Protein 4QKW (pdb70)

Solvent-accessible surface area: 18362 Å² total; per-residue (Å²): 192,54,62,42,136,47,5,60,69,79,0,126,141,16,41,82,47,6,87,41,4,77,45,14,16,134,148,7,69,108,74,0,90,132,8,86,40,32,8,62,56,9,71,62,88,12,114,96,12,41,157,58,16,30,65,11,33,77,34,7,77,128,11,53,98,54,18,144,130,10,37,83,44,7,141,91,4,62,50,60,2,77,136,6,20,84,55,4,103,122,5,43,75,32,8,84,100,48,101,125,202,119,30,134,72,19,45,71,66,10,125,129,3,48,74,15,8,89,41,6,75,41,6,16,121,131,2,68,110,63,0,130,127,15,57,41,35,7,63,56,10,69,65,94,9,111,93,16,39,154,58,16,35,66,12,36,73,36,7,83,116,8,56,113,83,21,152,139,13,26,89,51,9,128,89,3,65,50,67,1,89,139,8,45,100,58,4,131,146,4,30,87,54,11,92,124,74,106,73,270,104,71,144,59,5,92,45,37,10,108,131,6,23,81,77,1,73,37,8,64,55,54,2,85,155,13,46,74,57,0,100,114,11,59,42,38,5,64,52,10,68,50,85,11,110,86,14,37,150,70,15,32,62,13,35,75,32,7,74,115,8,39,98,69,24,137,141,15,50,89,66,6,132,84,4,53,45,63,3,82,130,6,45,91,70,3,121,151,7,43,73,23,22,116,139,52,162

Foldseek 3Di:
DCDPVNVVVVVVVVVVVVVVVVVVVVVVVVVVVVVVVVVVVVVVVVVVVVVVVVVVVVVVVVVVVVVVVVVVVVVVVVVVVVVVVVVVVVVVVVCVVVVVD/DVVVVVVVVVVVVVVVVVVVVVVVVVVVVVVVVVVVVVVVVVVVVVVVVVVVVVVVVVVVVVVVVVVVVVVVVVVVVVVVVVVVVVVVVVVVVVVVVDD/DVVVVVVVVVVVVVVVVVVVVVVVVVVVVVVVVVVVVVVVVVVVVVVVVVVVVVVVVVVVVVVVVVVVVVVVVVVVVVVVVVVVVVVVVVVVVVVVD

Radius of gyration: 42.33 Å; Cα contacts (8 Å, |Δi|>4): 149; chains: 3; bounding box: 141×20×56 Å

Sequence (297 aa):
PVSALSILSLLERVSTIIDGVQASQQRMEERQQQLEGSVSAVQSSELLKLARDHGATATTVDKLLQKARRVSTHVKEVRSRVEKQNVRVKKVETTQDELLTRSALSILSLLERVSTIIDGVQASQQRMEERQQQLEGSVSSAVQSELLKLARDHGATATTVDKLLQKARRVSSTHVKEVRSRVEKQNVRVKKVETTQDELLTRSALSILSLLERVSTIIDGVQASQQRMEERQQQLEGSVSAVVQSELLKLARDHGATATTVDKLLQKARRVSTHVKEVRSRVEKQNVRVKKVETTQDELL

GO terms:
  GO:0033292 T-tubule organization (P, IGI)
  GO:0033292 T-tubule organization (P, IMP)

B-factor: mean 35.73, std 13.98, range [15.77, 92.66]

Secondary structure (DSSP, 8-state):
---HHHHHHHHHHHHHHHHHHHHHHHHHHHHHHHHHHHHHHHHHHHHHHHHHHHHHHHHHHHHHHHHHHHHHHHHHHHHHHHHHHHHHHHHHHHHHHHHH-/-HHHHHHHHHHHHHHHHHHHHHHHHHHHHHHHHHHHHHHHHHHHHHHHHHHHHHHHHHHHHHHHHHHHHHHHHHHHHHHHHHHHHHHHHHHHHHHHT--/-HHHHHHHHHHHHHHHHHHHHHHHHHHHHHHHHHHHHHHHHHHHHHHHHHHHHHHHHHHHHHHHHHHHHHHHHHHHHHHHHHHHHHHHHHHHHHHH-

Organism: Danio rerio (NCBI:txid7955)

Structure (mmCIF, N/CA/C/O backbone):
data_4QKW
#
_entry.id   4QKW
#
_cell.length_a   114.861
_cell.length_b   31.961
_cell.length_c   84.764
_cell.angle_alpha   90.00
_cell.angle_beta   94.46
_cell.angle_gamma   90.00
#
_symmetry.space_group_name_H-M   'C 1 2 1'
#
loop_
_entity.id
_entity.type
_entity.pdbx_description
1 polymer 'Muscle-related coiled-coil protein'
2 non-polymer 'CHLORIDE ION'
3 water water
#
loop_
_atom_site.group_PDB
_atom_site.id
_atom_site.type_symbol
_atom_site.label_atom_id
_atom_site.label_alt_id
_atom_site.label_comp_id
_atom_site.label_asym_id
_atom_site.label_entity_id
_atom_site.label_seq_id
_atom_site.pdbx_PDB_ins_code
_atom_site.Cartn_x
_atom_site.Cartn_y
_atom_site.Cartn_z
_atom_site.occupancy
_atom_site.B_iso_or_equiv
_atom_site.auth_seq_id
_atom_site.auth_comp_id
_atom_site.auth_asym_id
_atom_site.auth_atom_id
_atom_site.pdbx_PDB_model_num
ATOM 1 N N . PRO A 1 3 ? -43.501 4.946 87.384 1.00 59.83 18 PRO A N 1
ATOM 2 C CA . PRO A 1 3 ? -42.318 4.122 87.654 1.00 61.80 18 PRO A CA 1
ATOM 3 C C . PRO A 1 3 ? -41.045 4.847 87.236 1.00 59.52 18 PRO A C 1
ATOM 4 O O . PRO A 1 3 ? -40.109 4.950 88.031 1.00 58.18 18 PRO A O 1
ATOM 8 N N . VAL A 1 4 ? -41.019 5.335 85.998 1.00 57.66 19 VAL A N 1
ATOM 9 C CA . VAL A 1 4 ? -39.896 6.121 85.497 1.00 51.91 19 VAL A CA 1
ATOM 10 C C . VAL A 1 4 ? -40.372 7.537 85.188 1.00 39.97 19 VAL A C 1
ATOM 11 O O . VAL A 1 4 ? -40.990 7.781 84.145 1.00 49.38 19 VAL A O 1
ATOM 15 N N . SER A 1 5 ? -40.109 8.460 86.109 1.00 34.80 20 SER A N 1
ATOM 16 C CA . SER A 1 5 ? -40.523 9.848 85.937 1.00 43.57 20 SER A CA 1
ATOM 17 C C . SER A 1 5 ? -39.585 10.611 85.005 1.00 44.24 20 SER A C 1
ATOM 18 O O . SER A 1 5 ? -38.422 10.232 84.822 1.00 37.72 20 SER A O 1
ATOM 21 N N . ALA A 1 6 ? -40.103 11.682 84.412 1.00 37.73 21 ALA A N 1
ATOM 22 C CA . ALA A 1 6 ? -39.287 12.569 83.595 1.00 37.34 21 ALA A CA 1
ATOM 23 C C . ALA A 1 6 ? -38.120 13.087 84.429 1.00 33.03 21 ALA A C 1
ATOM 24 O O . ALA A 1 6 ? -36.991 13.246 83.938 1.00 28.84 21 ALA A O 1
ATOM 26 N N . LEU A 1 7 ? -38.401 13.345 85.702 1.00 31.54 22 LEU A N 1
ATOM 27 C CA . LEU A 1 7 ? -37.404 13.852 86.632 1.00 35.69 22 LEU A CA 1
ATOM 28 C C . LEU A 1 7 ? -36.287 12.835 86.897 1.00 37.18 22 LEU A C 1
ATOM 29 O O . LEU A 1 7 ? -35.109 13.198 86.958 1.00 37.88 22 LEU A O 1
ATOM 34 N N . SER A 1 8 ? -36.643 11.560 87.036 1.00 36.83 23 SER A N 1
ATOM 35 C CA . SER A 1 8 ? -35.617 10.527 87.201 1.00 34.18 23 SER A CA 1
ATOM 36 C C . SER A 1 8 ? -34.738 10.433 85.951 1.00 33.35 23 SER A C 1
ATOM 37 O O . SER A 1 8 ? -33.522 10.285 86.056 1.00 37.32 23 SER A O 1
ATOM 40 N N . ILE A 1 9 ? -35.355 10.527 84.774 1.00 29.50 24 ILE A N 1
ATOM 41 C CA . ILE A 1 9 ? -34.596 10.556 83.518 1.00 29.85 24 ILE A CA 1
ATOM 42 C C . ILE A 1 9 ? -33.655 11.766 83.459 1.00 25.89 24 ILE A C 1
ATOM 43 O O . ILE A 1 9 ? -32.495 11.644 83.059 1.00 24.08 24 ILE A O 1
ATOM 48 N N . LEU A 1 10 ? -34.171 12.933 83.837 1.00 28.91 25 LEU A N 1
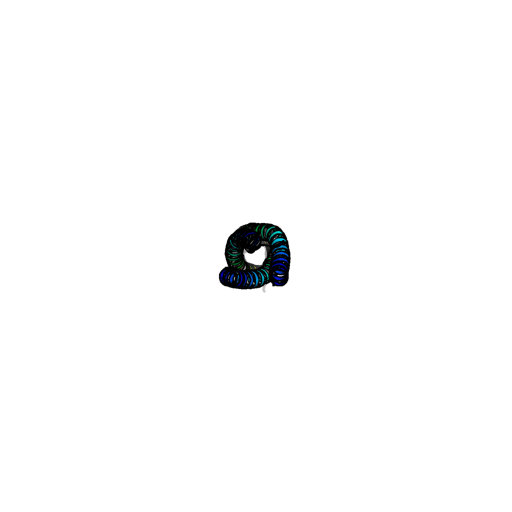ATOM 49 C CA . LEU A 1 10 ? -33.387 14.164 83.914 1.00 35.74 25 LEU A CA 1
ATOM 50 C C . LEU A 1 10 ? -32.157 13.963 84.805 1.00 29.56 25 LEU A C 1
ATOM 51 O O . LEU A 1 10 ? -31.052 14.420 84.494 1.00 31.99 25 LEU A O 1
ATOM 56 N N . SER A 1 11 ? -32.366 13.270 85.919 1.00 28.42 26 SER A N 1
ATOM 57 C CA . SER A 1 11 ? -31.304 12.981 86.871 1.00 33.42 26 SER A CA 1
ATO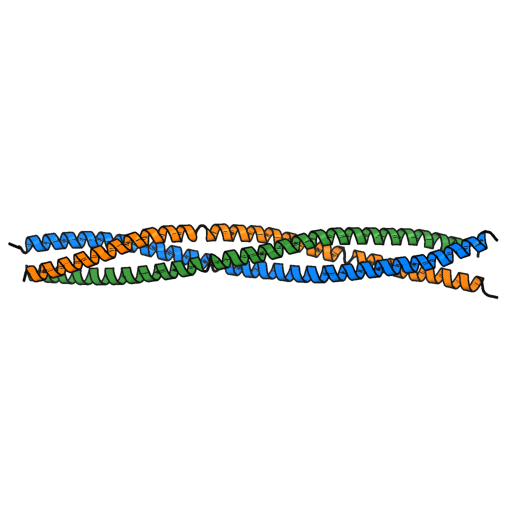M 58 C C . SER A 1 11 ? -30.200 12.133 86.239 1.00 31.15 26 SER A C 1
ATOM 59 O O . SER A 1 11 ? -29.011 12.368 86.462 1.00 32.61 26 SER A O 1
ATOM 62 N N . LEU A 1 12 ? -30.611 11.144 85.453 1.00 30.00 27 LEU A N 1
ATOM 63 C CA . LEU A 1 12 ? -29.676 10.283 84.748 1.00 29.35 27 LEU A CA 1
ATOM 64 C C . LEU A 1 12 ? -28.901 11.079 83.711 1.00 27.12 27 LEU A C 1
ATOM 65 O O . LEU A 1 12 ? -27.711 10.853 83.511 1.00 26.23 27 LEU A O 1
ATOM 70 N N . LEU A 1 13 ? -29.592 11.992 83.039 1.00 26.10 28 LEU A N 1
ATOM 71 C CA . LEU A 1 13 ? -28.976 12.812 81.996 1.00 26.34 28 LEU A CA 1
ATOM 72 C C . LEU A 1 13 ? -27.903 13.721 82.577 1.00 33.56 28 LEU A C 1
ATOM 73 O O . LEU A 1 13 ? -26.819 13.864 82.001 1.00 33.98 28 LEU A O 1
ATOM 78 N N . GLU A 1 14 ? -28.201 14.335 83.718 1.00 31.47 29 GLU A N 1
ATOM 79 C CA . GLU A 1 14 ? -27.246 15.242 84.346 1.00 36.78 29 GLU A CA 1
ATOM 80 C C . GLU A 1 14 ? -26.048 14.427 84.825 1.00 36.08 29 GLU A C 1
ATOM 81 O O . GLU A 1 14 ? -24.901 14.886 84.793 1.00 35.52 29 GLU A O 1
ATOM 87 N N . ARG A 1 15 ? -26.333 13.202 85.253 1.00 36.55 30 ARG A N 1
ATOM 88 C CA . ARG A 1 15 ? -25.303 12.264 85.683 1.00 30.25 30 ARG A CA 1
ATOM 89 C C . ARG A 1 15 ? -24.387 11.868 84.514 1.00 32.30 30 ARG A C 1
ATOM 90 O O . ARG A 1 15 ? -23.157 11.901 84.633 1.00 31.70 30 ARG A O 1
ATOM 98 N N . VAL A 1 16 ? -24.991 11.511 83.382 1.00 31.12 31 VAL A N 1
ATOM 99 C CA . VAL A 1 16 ? -24.239 11.188 82.168 1.00 29.30 31 VAL A CA 1
ATOM 100 C C . VAL A 1 16 ? -23.466 12.400 81.636 1.00 34.88 31 VAL A C 1
ATOM 101 O O . VAL A 1 16 ? -22.299 12.286 81.241 1.00 30.52 31 VAL A O 1
ATOM 105 N N . SER A 1 17 ? -24.107 13.565 81.640 1.00 28.33 32 SER A N 1
ATOM 106 C CA . SER A 1 17 ? -23.434 14.783 81.195 1.00 35.12 32 SER A CA 1
ATOM 107 C C . SER A 1 17 ? -22.180 15.082 82.021 1.00 33.96 32 SER A C 1
ATOM 108 O O . SER A 1 17 ? -21.153 15.502 81.480 1.00 34.86 32 SER A O 1
ATOM 111 N N . THR A 1 18 ? -22.259 14.856 83.331 1.00 33.81 33 THR A N 1
ATOM 112 C CA . THR A 1 18 ? -21.123 15.117 84.219 1.00 33.85 33 THR A CA 1
ATOM 113 C C . THR A 1 18 ? -19.935 14.189 83.908 1.00 30.65 33 THR A C 1
ATOM 114 O O . THR A 1 18 ? -18.779 14.617 83.921 1.00 31.61 33 THR A O 1
ATOM 118 N N . ILE A 1 19 ? -20.227 12.928 83.610 1.00 26.43 34 ILE A N 1
ATOM 119 C CA . ILE A 1 19 ? -19.198 11.956 83.250 1.00 24.31 34 ILE A CA 1
ATOM 120 C C . ILE A 1 19 ? -18.538 12.335 81.922 1.00 24.24 34 ILE A C 1
ATOM 121 O O . ILE A 1 19 ? -17.316 12.276 81.784 1.00 26.92 34 ILE A O 1
ATOM 126 N N . ILE A 1 20 ? -19.351 12.737 80.951 1.00 30.58 35 ILE A N 1
ATOM 127 C CA . ILE A 1 20 ? -18.844 13.120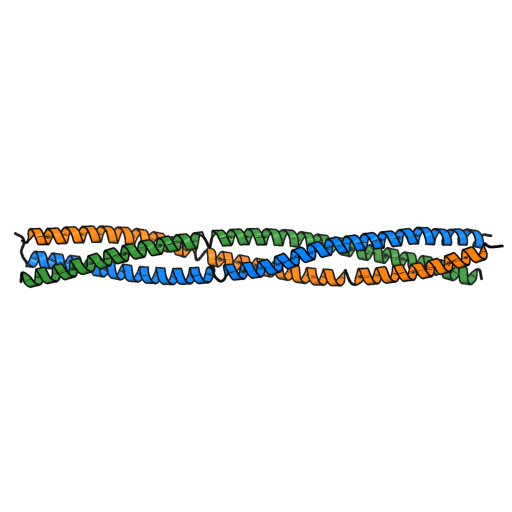 79.636 1.00 24.77 35 ILE A CA 1
ATOM 128 C C . ILE A 1 20 ? -17.950 14.356 79.747 1.00 28.10 35 ILE A C 1
ATOM 129 O O . ILE A 1 20 ? -16.924 14.450 79.058 1.00 29.17 35 ILE A O 1
ATOM 134 N N . ASP A 1 21 ? -18.306 15.288 80.632 1.00 26.98 36 ASP A N 1
ATOM 135 C CA . ASP A 1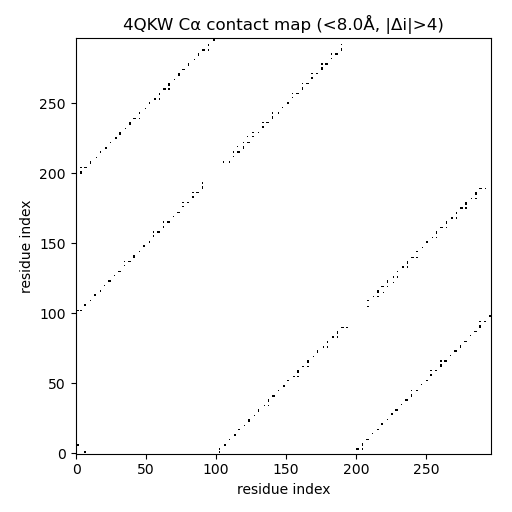 21 ? -17.453 16.461 80.861 1.00 37.52 36 ASP A CA 1
ATOM 136 C C . ASP A 1 21 ? -16.055 16.023 81.282 1.00 30.67 36 ASP A C 1
ATOM 137 O O . ASP A 1 21 ? -15.050 16.575 80.812 1.00 34.75 36 ASP A O 1
ATOM 142 N N . GLY A 1 22 ? -15.996 15.031 82.169 1.00 30.33 37 GLY A N 1
ATOM 143 C CA . GLY A 1 22 ? -14.728 14.506 82.651 1.00 29.98 37 GLY A CA 1
ATOM 144 C C . GLY A 1 22 ? -13.948 13.766 81.584 1.00 28.68 37 GLY A C 1
ATOM 145 O O . GLY A 1 22 ? -12.729 13.921 81.469 1.00 29.47 37 GLY A O 1
ATOM 146 N N . VAL A 1 23 ? -14.652 12.958 80.800 1.00 27.95 38 VAL A N 1
ATOM 147 C CA . VAL A 1 23 ? -14.049 12.277 79.665 1.00 24.84 38 VAL A CA 1
ATOM 148 C C . VAL A 1 23 ? -13.476 13.293 78.681 1.00 27.36 38 VAL A C 1
ATOM 149 O O . VAL A 1 23 ? -12.349 13.131 78.194 1.00 24.94 38 VAL A O 1
ATOM 153 N N . GLN A 1 24 ? -14.235 14.354 78.403 1.00 24.70 39 GLN A N 1
ATOM 154 C CA . GLN A 1 24 ? -13.782 15.358 77.438 1.00 28.29 39 GLN A CA 1
ATOM 155 C C . GLN A 1 24 ? -12.532 16.100 77.912 1.00 26.86 39 GLN A C 1
ATOM 156 O O . GLN A 1 24 ? -11.638 16.381 77.121 1.00 31.12 39 GLN A O 1
ATOM 162 N N . ALA A 1 25 ? -12.469 16.408 79.202 1.00 27.00 40 ALA A N 1
ATOM 163 C CA . ALA A 1 25 ? -11.312 17.093 79.773 1.00 31.46 40 ALA A CA 1
ATOM 164 C C . ALA A 1 25 ? -10.095 16.186 79.689 1.00 32.96 40 ALA A C 1
ATOM 165 O O . ALA A 1 25 ? -8.974 16.637 79.416 1.00 33.67 40 ALA A O 1
ATOM 167 N N . SER A 1 26 ? -10.309 14.897 79.926 1.00 28.43 41 SER A N 1
ATOM 168 C CA . SER A 1 26 ? -9.220 13.930 79.824 1.00 28.89 41 SER A CA 1
ATOM 169 C C . SER A 1 26 ? -8.713 13.796 78.391 1.00 32.13 41 SER A C 1
ATOM 170 O O . SER A 1 26 ? -7.504 13.647 78.158 1.00 29.69 41 SER A O 1
ATOM 173 N N . GLN A 1 27 ? -9.633 13.837 77.429 1.00 27.59 42 GLN A N 1
ATOM 174 C CA . GLN A 1 27 ? -9.242 13.797 76.021 1.00 28.55 42 GLN A CA 1
ATOM 175 C C . GLN A 1 27 ? -8.427 15.033 75.646 1.00 34.34 42 GLN A C 1
ATOM 176 O O . GLN A 1 27 ? -7.466 14.940 74.882 1.00 31.65 42 GLN A O 1
ATOM 182 N N . GLN A 1 28 ? -8.814 16.187 76.184 1.00 29.96 43 GLN A N 1
ATOM 183 C CA . GLN A 1 28 ? -8.082 17.422 75.937 1.00 34.50 43 GLN A CA 1
ATOM 184 C C . GLN A 1 28 ? -6.652 17.317 76.459 1.00 33.80 43 GLN A C 1
ATOM 185 O O . GLN A 1 28 ? -5.702 17.707 75.771 1.00 32.60 43 GLN A O 1
ATOM 191 N N . ARG A 1 29 ? -6.495 16.787 77.672 1.00 33.77 44 ARG A N 1
ATOM 192 C CA . ARG A 1 29 ? -5.148 16.596 78.230 1.00 33.36 44 ARG A CA 1
ATOM 193 C C . ARG A 1 29 ? -4.294 15.668 77.365 1.00 27.02 44 ARG A C 1
ATOM 194 O O . ARG A 1 29 ? -3.104 15.929 77.144 1.00 28.77 44 ARG A O 1
ATOM 202 N N . MET A 1 30 ? -4.901 14.595 76.862 1.00 27.85 45 MET A N 1
ATOM 203 C CA . MET A 1 30 ? -4.181 13.598 76.066 1.00 28.77 45 MET A CA 1
ATOM 204 C C . MET A 1 30 ? -3.837 14.133 74.668 1.00 29.92 45 MET A C 1
ATOM 205 O O . MET A 1 30 ? -2.739 13.895 74.156 1.00 28.91 45 MET A O 1
ATOM 210 N N . GLU A 1 31 ? -4.767 14.870 74.060 1.00 30.97 46 GLU A N 1
ATOM 211 C CA . GLU A 1 31 ? -4.503 15.528 72.775 1.00 30.43 46 GLU A CA 1
ATOM 212 C C . GLU A 1 31 ? -3.295 16.464 72.866 1.00 33.55 46 GLU A C 1
ATOM 213 O O . GLU A 1 31 ? -2.454 16.505 71.963 1.00 34.63 46 GLU A O 1
ATOM 219 N N . GLU A 1 32 ? -3.204 17.211 73.963 1.00 29.91 47 GLU A N 1
ATOM 220 C CA . GLU A 1 32 ? -2.062 18.101 74.177 1.00 34.45 47 GLU A CA 1
ATOM 221 C C . GLU A 1 32 ? -0.756 17.319 74.323 1.00 28.83 47 GLU A C 1
ATOM 222 O O . GLU A 1 32 ? 0.303 17.723 73.801 1.00 31.08 47 GLU A O 1
ATOM 228 N N . ARG A 1 33 ? -0.818 16.186 75.013 1.00 26.01 48 ARG A N 1
ATOM 229 C CA . ARG A 1 33 ? 0.380 15.358 75.158 1.00 28.63 48 ARG A CA 1
ATOM 230 C C . ARG A 1 33 ? 0.795 14.738 73.838 1.00 29.49 48 ARG A C 1
ATOM 231 O O . ARG A 1 33 ? 1.981 14.630 73.559 1.00 28.91 48 ARG A O 1
ATOM 239 N N . GLN A 1 34 ? -0.176 14.320 73.032 1.00 27.12 49 GLN A N 1
ATOM 240 C CA . GLN A 1 34 ? 0.133 13.757 71.719 1.00 28.60 49 GLN A CA 1
ATOM 241 C C . GLN A 1 34 ? 0.771 14.792 70.803 1.00 31.21 49 GLN A C 1
ATOM 242 O O . GLN A 1 34 ? 1.718 14.480 70.076 1.00 26.62 49 GLN A O 1
ATOM 248 N N . GLN A 1 35 ? 0.266 16.020 70.843 1.00 27.27 50 GLN A N 1
ATOM 249 C CA . GLN A 1 35 ? 0.836 17.098 70.036 1.00 32.04 50 GLN A CA 1
ATOM 250 C C . GLN A 1 35 ? 2.279 17.373 70.424 1.00 32.22 50 GLN A C 1
ATOM 251 O O . GLN A 1 35 ? 3.133 17.580 69.564 1.00 34.15 50 GLN A O 1
ATOM 257 N N . GLN A 1 36 ? 2.545 17.403 71.725 1.00 30.03 51 GLN A N 1
ATOM 258 C CA . GLN A 1 36 ? 3.886 17.734 72.200 1.00 32.83 51 GLN A CA 1
ATOM 259 C C . GLN A 1 36 ? 4.838 16.607 71.848 1.00 30.71 51 GLN A C 1
ATOM 260 O O . GLN A 1 36 ? 6.001 16.840 71.463 1.00 26.68 51 GLN A O 1
ATOM 266 N N . LEU A 1 37 ? 4.341 15.379 71.961 1.00 26.46 52 LEU A N 1
ATOM 267 C CA . LEU A 1 37 ? 5.158 14.215 71.649 1.00 27.52 52 LEU A CA 1
ATOM 268 C C . LEU A 1 37 ? 5.480 14.176 70.155 1.00 28.79 52 LEU A C 1
ATOM 269 O O . LEU A 1 37 ? 6.603 13.853 69.772 1.00 25.46 52 LEU A O 1
ATOM 274 N N . GLU A 1 38 ? 4.506 14.518 69.314 1.00 26.93 53 GLU A N 1
ATOM 275 C CA . GLU A 1 38 ? 4.749 14.550 67.870 1.00 26.45 53 GLU A CA 1
ATOM 276 C C . GLU A 1 38 ? 5.857 15.555 67.554 1.00 29.03 53 GLU A C 1
ATOM 277 O O . GLU A 1 38 ? 6.769 15.271 66.769 1.00 31.54 53 GLU A O 1
ATOM 283 N N . GLY A 1 39 ? 5.779 16.721 68.191 1.00 27.13 54 GLY A N 1
ATOM 284 C CA . GLY A 1 39 ? 6.791 17.750 68.032 1.00 27.89 54 GLY A CA 1
ATOM 285 C C . GLY A 1 39 ? 8.165 17.283 68.475 1.00 26.92 54 GLY A C 1
ATOM 286 O O . GLY A 1 39 ? 9.173 17.627 67.854 1.00 27.19 54 GLY A O 1
ATOM 287 N N . SER A 1 40 ? 8.225 16.506 69.552 1.00 24.57 55 SER A N 1
ATOM 288 C CA . SER A 1 40 ? 9.519 16.025 70.039 1.00 23.24 55 SER A CA 1
ATOM 289 C C . SER A 1 40 ? 10.103 15.008 69.073 1.00 23.48 55 SER A C 1
ATOM 290 O O . SER A 1 40 ? 11.316 15.004 68.813 1.00 23.92 55 SER A O 1
ATOM 293 N N . VAL A 1 41 ? 9.236 14.145 68.548 1.00 25.89 56 VAL A N 1
ATOM 294 C CA . VAL A 1 41 ? 9.662 13.114 67.610 1.00 24.86 56 VAL A CA 1
ATOM 295 C C . VAL A 1 41 ? 10.181 13.740 66.321 1.00 23.48 56 VAL A C 1
ATOM 296 O O . VAL A 1 41 ? 11.249 13.347 65.818 1.00 26.68 56 VAL A O 1
ATOM 300 N N . SER A 1 42 ? 9.447 14.729 65.817 1.00 26.17 57 SER A N 1
ATOM 301 C CA . SER A 1 42 ? 9.846 15.465 64.621 1.00 24.49 57 SER A CA 1
ATOM 302 C C . SER A 1 42 ? 11.245 16.064 64.797 1.00 28.73 57 SER A C 1
ATOM 303 O O . SER A 1 42 ? 12.072 16.005 63.895 1.00 28.73 57 SER A O 1
ATOM 306 N N . ALA A 1 43 ? 11.511 16.629 65.971 1.00 23.16 58 ALA A N 1
ATOM 307 C CA . ALA A 1 43 ? 12.807 17.253 66.240 1.00 23.08 58 ALA A CA 1
ATOM 308 C C . ALA A 1 43 ? 13.909 16.211 66.332 1.00 23.96 58 ALA A C 1
ATOM 309 O O . ALA A 1 43 ? 15.040 16.427 65.843 1.00 23.94 58 ALA A O 1
ATOM 311 N N . VAL A 1 44 ? 13.612 15.086 66.977 1.00 21.88 59 VAL A N 1
ATOM 312 C CA . VAL A 1 44 ? 14.615 14.026 67.077 1.00 20.65 59 VAL A CA 1
ATOM 313 C C . VAL A 1 44 ? 14.953 13.466 65.697 1.00 22.82 59 VAL A C 1
ATOM 314 O O . VAL A 1 44 ? 16.125 13.198 65.390 1.00 20.94 59 VAL A O 1
ATOM 318 N N . GLN A 1 45 ? 13.934 13.303 64.860 1.00 21.31 60 GLN A N 1
ATOM 319 C CA . GLN A 1 45 ? 14.136 12.848 63.484 1.00 22.95 60 GLN A CA 1
ATOM 320 C C . GLN A 1 45 ? 15.093 13.778 62.762 1.00 27.78 60 GLN A C 1
ATOM 321 O O . GLN A 1 45 ? 16.056 13.333 62.128 1.00 25.78 60 GLN A O 1
ATOM 327 N N . SER A 1 46 ? 14.840 15.077 62.894 1.00 23.56 61 SER A N 1
ATOM 328 C CA A SER A 1 46 ? 15.664 16.085 62.238 0.62 25.50 61 SER A CA 1
ATOM 329 C CA B SER A 1 46 ? 15.658 16.096 62.254 0.38 24.87 61 SER A CA 1
ATOM 330 C C . SER A 1 46 ? 17.114 16.016 62.714 1.00 19.95 61 SER A C 1
ATOM 331 O O . SER A 1 46 ? 18.042 16.120 61.908 1.00 22.58 61 SER A O 1
ATOM 336 N N . GLU A 1 47 ? 17.310 15.838 64.019 1.00 19.71 62 GLU A N 1
ATOM 337 C CA . GLU A 1 47 ? 18.661 15.850 64.585 1.00 19.46 62 GLU A CA 1
ATOM 338 C C . GLU A 1 47 ? 19.386 14.569 64.259 1.00 18.10 62 GLU A C 1
ATOM 339 O O . GLU A 1 47 ? 20.615 14.559 64.083 1.00 18.62 62 GLU A O 1
ATOM 345 N N . LEU A 1 48 ? 18.633 13.480 64.162 1.00 17.97 63 LEU A N 1
ATOM 346 C CA . LEU A 1 48 ? 19.215 12.187 63.804 1.00 19.57 63 LEU A CA 1
ATOM 347 C C . LEU A 1 48 ? 19.731 12.240 62.371 1.00 20.56 63 LEU A C 1
ATOM 348 O O . LEU A 1 48 ? 20.855 11.785 62.090 1.00 21.43 63 LEU A O 1
ATOM 353 N N . LEU A 1 49 ? 18.926 12.800 61.469 1.00 23.53 64 LEU A N 1
ATOM 354 C CA . LEU A 1 49 ? 19.359 12.974 60.081 1.00 28.11 64 LEU A CA 1
ATOM 355 C C . LEU A 1 49 ? 20.599 13.864 60.004 1.00 25.91 64 LEU A C 1
ATOM 356 O O . LEU A 1 49 ? 21.526 13.586 59.231 1.00 24.95 64 LEU A O 1
ATOM 361 N N . LYS A 1 50 ? 20.631 14.928 60.808 1.00 17.98 65 LYS A N 1
ATOM 362 C CA . LYS A 1 50 ? 21.790 15.829 60.805 1.00 19.37 65 LYS A CA 1
ATOM 363 C C . LYS A 1 50 ? 23.061 15.111 61.275 1.00 20.63 65 LYS A C 1
ATOM 364 O O . LYS A 1 50 ? 24.146 15.230 60.662 1.00 21.89 65 LYS A O 1
ATOM 370 N N . LEU A 1 51 ? 22.947 14.357 62.361 1.00 16.32 66 LEU A N 1
ATOM 371 C CA . LEU A 1 51 ? 24.115 13.611 62.852 1.00 16.16 66 LEU A CA 1
ATOM 372 C C . LEU A 1 51 ? 24.557 12.557 61.835 1.00 22.82 66 LEU A C 1
ATOM 373 O O . LEU A 1 51 ? 25.755 12.279 61.684 1.00 21.30 66 LEU A O 1
ATOM 378 N N . ALA A 1 52 ? 23.599 11.972 61.125 1.00 19.96 67 ALA A N 1
ATOM 379 C CA . ALA A 1 52 ? 23.930 10.999 60.083 1.00 23.42 67 ALA A CA 1
ATOM 380 C C . ALA A 1 52 ? 24.737 11.662 58.963 1.00 29.19 67 ALA A C 1
ATOM 381 O O . ALA A 1 52 ? 25.699 11.074 58.446 1.00 26.22 67 ALA A O 1
ATOM 383 N N . ARG A 1 53 ? 24.350 12.882 58.590 1.00 20.21 68 ARG A N 1
ATOM 384 C CA . ARG A 1 53 ? 25.094 13.639 57.576 1.00 21.32 68 ARG A CA 1
ATOM 385 C C . ARG A 1 53 ? 26.491 13.993 58.075 1.00 20.26 68 ARG A C 1
ATOM 386 O O . ARG A 1 53 ? 27.488 13.852 57.330 1.00 24.37 68 ARG A O 1
ATOM 394 N N . ASP A 1 54 ? 26.583 14.459 59.321 1.00 25.84 69 ASP A N 1
ATOM 395 C CA . ASP A 1 54 ? 27.885 14.820 59.893 1.00 25.48 69 ASP A CA 1
ATOM 396 C C . ASP A 1 54 ? 28.801 13.602 59.981 1.00 28.38 69 ASP A C 1
ATOM 397 O O . ASP A 1 54 ? 29.986 13.654 59.602 1.00 25.74 69 ASP A O 1
ATOM 402 N N . HIS A 1 55 ? 28.269 12.495 60.485 1.00 22.02 70 HIS A N 1
ATOM 403 C CA . HIS A 1 55 ? 29.067 11.277 60.531 1.00 24.10 70 HIS A CA 1
ATOM 404 C C . HIS A 1 55 ? 29.472 10.789 59.131 1.00 24.32 70 HIS A C 1
ATOM 405 O O . HIS A 1 55 ? 30.579 10.253 58.944 1.00 28.33 70 HIS A O 1
ATOM 412 N N . GLY A 1 56 ? 28.587 10.966 58.152 1.00 25.81 71 GLY A N 1
ATOM 413 C CA . GLY A 1 56 ? 28.896 10.665 56.766 1.00 33.41 71 GLY A CA 1
ATOM 414 C C . GLY A 1 56 ? 30.139 11.396 56.278 1.00 34.93 71 GLY A C 1
ATOM 415 O O . GLY A 1 56 ? 31.002 10.812 55.617 1.00 32.92 71 GLY A O 1
ATOM 416 N N . ALA A 1 57 ? 30.245 12.678 56.618 1.00 30.62 72 ALA A N 1
ATOM 417 C CA . ALA A 1 57 ? 31.412 13.468 56.217 1.00 28.72 72 ALA A CA 1
ATOM 418 C C . ALA A 1 57 ? 32.694 12.948 56.864 1.00 29.68 72 ALA A C 1
ATOM 419 O O . ALA A 1 57 ? 33.735 12.849 56.207 1.00 29.72 72 ALA A O 1
ATOM 421 N N . THR A 1 58 ? 32.623 12.644 58.156 1.00 27.33 73 THR A N 1
ATOM 422 C CA . THR A 1 58 ? 33.758 12.076 58.875 1.00 22.58 73 THR A CA 1
ATOM 423 C C . THR A 1 58 ? 34.201 10.747 58.272 1.00 28.76 73 THR A C 1
ATOM 424 O O . THR A 1 58 ? 35.404 10.520 58.030 1.00 26.03 73 THR A O 1
ATOM 428 N N . ALA A 1 59 ? 33.234 9.865 58.031 1.00 31.11 74 ALA A N 1
ATOM 429 C CA . ALA A 1 59 ? 33.527 8.546 57.471 1.00 35.46 74 ALA A CA 1
ATOM 430 C C . ALA A 1 59 ? 34.183 8.667 56.099 1.00 39.93 74 ALA A C 1
ATOM 431 O O . ALA A 1 59 ? 35.071 7.883 55.749 1.00 33.54 74 ALA A O 1
ATOM 433 N N . THR A 1 60 ? 33.743 9.650 55.319 1.00 29.91 75 THR A N 1
ATOM 434 C CA . THR A 1 60 ? 34.306 9.876 53.992 1.00 38.75 75 THR A CA 1
ATOM 435 C C . THR A 1 60 ? 35.774 10.324 54.093 1.00 36.08 75 THR A C 1
ATOM 436 O O . THR A 1 60 ? 36.631 9.893 53.312 1.00 39.90 75 THR A O 1
ATOM 440 N N . THR A 1 61 ? 36.065 11.172 55.077 1.00 30.89 76 THR A N 1
ATOM 441 C CA . THR A 1 61 ? 37.444 11.601 55.331 1.00 29.40 76 THR A CA 1
ATOM 442 C C . THR A 1 61 ? 38.310 10.433 55.799 1.00 33.51 76 THR A C 1
ATOM 443 O O . THR A 1 61 ? 39.479 10.300 55.406 1.00 33.46 76 THR A O 1
ATOM 447 N N . VAL A 1 62 ? 37.739 9.591 56.653 1.00 25.24 77 VAL A N 1
ATOM 448 C CA . VAL A 1 62 ? 38.446 8.424 57.164 1.00 27.02 77 VAL A CA 1
ATOM 449 C C . VAL A 1 62 ? 38.861 7.473 56.040 1.00 36.63 77 VAL A C 1
ATOM 450 O O . VAL A 1 62 ? 40.004 6.983 56.009 1.00 31.57 77 VAL A O 1
ATOM 454 N N . ASP A 1 63 ? 37.953 7.226 55.101 1.00 35.11 78 ASP A N 1
ATOM 455 C CA . ASP A 1 63 ? 38.320 6.406 53.946 1.00 44.67 78 ASP A CA 1
ATOM 456 C C . ASP A 1 63 ? 39.472 7.029 53.150 1.00 45.09 78 ASP A C 1
ATOM 457 O O . ASP A 1 63 ? 40.371 6.314 52.704 1.00 41.51 78 ASP A O 1
ATOM 462 N N . LYS A 1 64 ? 39.461 8.352 52.980 1.00 36.72 79 LYS A N 1
ATOM 463 C CA . LYS A 1 64 ? 40.594 9.027 52.326 1.00 39.02 79 LYS A CA 1
ATOM 464 C C . LYS A 1 64 ? 41.879 8.820 53.109 1.00 36.89 79 LYS A C 1
ATOM 465 O O . LYS A 1 64 ? 42.946 8.578 52.531 1.00 35.75 79 LYS A O 1
ATOM 471 N N . LEU A 1 65 ? 41.784 8.948 54.429 1.00 31.20 80 LEU A N 1
ATOM 472 C CA . LEU A 1 65 ? 42.942 8.752 55.291 1.00 34.17 80 LEU A CA 1
ATOM 473 C C . LEU A 1 65 ? 43.480 7.330 55.164 1.00 34.92 80 LEU A C 1
ATOM 474 O O . LEU A 1 65 ? 44.688 7.108 55.266 1.00 30.62 80 LEU A O 1
ATOM 479 N N . LEU A 1 66 ? 42.587 6.372 54.923 1.00 32.31 81 LEU A N 1
ATOM 480 C CA . LEU A 1 66 ? 43.000 4.987 54.708 1.00 36.26 81 LEU A CA 1
ATOM 481 C C . LEU A 1 66 ? 43.819 4.880 53.430 1.00 38.62 81 LEU A C 1
ATOM 482 O O . LEU A 1 66 ? 44.921 4.322 53.436 1.00 46.63 81 LEU A O 1
ATOM 487 N N . GLN A 1 67 ? 43.277 5.426 52.341 1.00 39.77 82 GLN A N 1
ATOM 488 C CA . GLN A 1 67 ? 43.967 5.447 51.051 1.00 38.56 82 GLN A CA 1
ATOM 489 C C . GLN A 1 67 ? 45.336 6.093 51.198 1.00 41.97 82 GLN A C 1
ATOM 490 O O . GLN A 1 67 ? 46.343 5.564 50.723 1.00 42.41 82 GLN A O 1
ATOM 496 N N . LYS A 1 68 ? 45.350 7.251 51.850 1.00 36.93 83 LYS A N 1
ATOM 497 C CA . LYS A 1 68 ? 46.571 8.022 52.069 1.00 41.19 83 LYS A CA 1
ATOM 498 C C . LYS A 1 68 ? 47.623 7.233 52.850 1.00 40.29 83 LYS A C 1
ATOM 499 O O . LYS A 1 68 ? 48.817 7.255 52.514 1.00 38.26 83 LYS A O 1
ATOM 505 N N . ALA A 1 69 ? 47.182 6.532 53.892 1.00 30.49 84 ALA A N 1
ATOM 506 C CA . ALA A 1 69 ? 48.096 5.748 54.721 1.00 36.00 84 ALA A CA 1
ATOM 507 C C . ALA A 1 69 ? 48.752 4.625 53.920 1.00 35.84 84 ALA A C 1
ATOM 508 O O . ALA A 1 69 ? 49.953 4.379 54.055 1.00 35.61 84 ALA A O 1
ATOM 510 N N . ARG A 1 70 ? 47.962 3.936 53.099 1.00 35.10 85 ARG A N 1
ATOM 511 C CA . ARG A 1 70 ? 48.493 2.885 52.232 1.00 42.16 85 ARG A CA 1
ATOM 512 C C . ARG A 1 70 ? 49.544 3.443 51.278 1.00 45.09 85 ARG A C 1
ATOM 513 O O . ARG A 1 70 ? 50.581 2.818 51.020 1.00 41.66 85 ARG A O 1
ATOM 521 N N . ARG A 1 71 ? 49.264 4.633 50.760 1.00 40.65 86 ARG A N 1
ATOM 522 C CA . ARG A 1 71 ? 50.107 5.268 49.755 1.00 42.32 86 ARG A CA 1
ATOM 523 C C . ARG A 1 71 ? 51.435 5.735 50.350 1.00 46.89 86 ARG A C 1
ATOM 524 O O . ARG A 1 71 ? 52.503 5.523 49.759 1.00 44.80 86 ARG A O 1
ATOM 532 N N . VAL A 1 72 ? 51.365 6.362 51.522 1.00 36.50 87 VAL A N 1
ATOM 533 C CA . VAL A 1 72 ? 52.568 6.798 52.229 1.00 38.37 87 VAL A CA 1
ATOM 534 C C . VAL A 1 72 ? 53.462 5.612 52.609 1.00 39.54 87 VAL A C 1
ATOM 535 O O . VAL A 1 72 ? 54.688 5.675 52.451 1.00 39.93 87 VAL A O 1
ATOM 539 N N . SER A 1 73 ? 52.854 4.532 53.096 1.00 35.64 88 SER A N 1
ATOM 540 C CA . SER A 1 73 ? 53.597 3.305 53.394 1.00 34.62 88 SER A CA 1
ATOM 541 C C . SER A 1 73 ? 54.393 2.845 52.178 1.00 39.02 88 SER A C 1
ATOM 542 O O . SER A 1 73 ? 55.579 2.496 52.285 1.00 39.01 88 SER A O 1
ATOM 545 N N . THR A 1 74 ? 53.738 2.857 51.019 1.00 35.99 89 THR A N 1
ATOM 546 C CA . THR A 1 74 ? 54.369 2.461 49.760 1.00 40.94 89 THR A CA 1
ATOM 547 C C . THR A 1 74 ? 55.549 3.369 49.408 1.00 40.64 89 THR A C 1
ATOM 548 O O . THR A 1 74 ? 56.586 2.904 48.915 1.00 40.15 89 THR A O 1
ATOM 552 N N . HIS A 1 75 ? 55.392 4.663 49.674 1.00 38.00 90 HIS A N 1
ATOM 553 C CA . HIS A 1 75 ? 56.465 5.629 49.450 1.00 34.02 90 HIS A CA 1
ATOM 554 C C . HIS A 1 75 ? 57.629 5.408 50.405 1.00 34.60 90 HIS A C 1
ATOM 555 O O . HIS A 1 75 ? 58.784 5.477 49.993 1.00 35.00 90 HIS A O 1
ATOM 562 N N . VAL A 1 76 ? 57.334 5.166 51.683 1.00 31.83 91 VAL A N 1
ATOM 563 C CA . VAL A 1 76 ? 58.398 4.919 52.654 1.00 36.06 91 VAL A CA 1
ATOM 564 C C . VAL A 1 76 ? 59.198 3.668 52.286 1.00 32.72 91 VAL A C 1
ATOM 565 O O . VAL A 1 76 ? 60.438 3.664 52.370 1.00 35.52 91 VAL A O 1
ATOM 569 N N . LYS A 1 77 ? 58.503 2.612 51.869 1.00 34.50 92 LYS A N 1
ATOM 570 C CA . LYS A 1 77 ? 59.184 1.401 51.407 1.00 40.45 92 LYS A CA 1
ATOM 571 C C . LYS A 1 77 ? 60.126 1.681 50.229 1.00 37.77 92 LYS A C 1
ATOM 572 O O . LYS A 1 77 ? 61.241 1.158 50.175 1.00 35.93 92 LYS A O 1
ATOM 578 N N . GLU A 1 78 ? 59.679 2.512 49.292 1.00 37.36 93 GLU A N 1
ATOM 579 C CA . GLU A 1 78 ? 60.479 2.837 48.112 1.00 40.68 93 GLU A CA 1
ATOM 580 C C . GLU A 1 78 ? 61.740 3.635 48.458 1.00 38.05 93 GLU A C 1
ATOM 581 O O . GLU A 1 78 ? 62.817 3.370 47.922 1.00 34.60 93 GLU A O 1
ATOM 587 N N . VAL A 1 79 ? 61.601 4.605 49.357 1.00 34.90 94 VAL A N 1
ATOM 588 C CA . VAL A 1 79 ? 62.740 5.399 49.809 1.00 29.26 94 VAL A CA 1
ATOM 589 C C . VAL A 1 79 ? 63.752 4.516 50.524 1.00 33.97 94 VAL A C 1
ATOM 590 O O . VAL A 1 79 ? 64.965 4.625 50.302 1.00 30.39 94 VAL A O 1
ATOM 594 N N . ARG A 1 80 ? 63.251 3.632 51.381 1.00 31.97 95 ARG A N 1
ATOM 595 C CA . ARG A 1 80 ? 64.102 2.696 52.100 1.00 37.20 95 ARG A CA 1
ATOM 596 C C . ARG A 1 80 ? 64.917 1.868 51.104 1.00 31.75 95 ARG A C 1
ATOM 597 O O . ARG A 1 80 ? 66.118 1.632 51.288 1.00 32.94 95 ARG A O 1
ATOM 605 N N . SER A 1 81 ? 64.252 1.448 50.032 1.00 30.85 96 SER A N 1
ATOM 606 C CA . SER A 1 81 ? 64.879 0.641 48.997 1.00 30.61 96 SER A CA 1
ATOM 607 C C . SER A 1 81 ? 66.003 1.408 48.306 1.00 28.95 96 SER A C 1
ATOM 608 O O . SER A 1 81 ? 67.071 0.855 48.044 1.00 31.85 96 SER A O 1
ATOM 611 N N . ARG A 1 82 ? 65.756 2.683 48.021 1.00 25.91 97 ARG A N 1
ATOM 612 C CA . ARG A 1 82 ? 66.762 3.546 47.401 1.00 30.30 97 ARG A CA 1
ATOM 613 C C . ARG A 1 82 ? 67.982 3.772 48.300 1.00 29.97 97 ARG A C 1
ATOM 614 O O . ARG A 1 82 ? 69.117 3.829 47.814 1.00 26.81 97 ARG A O 1
ATOM 622 N N . VAL A 1 83 ? 67.749 3.895 49.605 1.00 29.11 98 VAL A N 1
ATOM 623 C CA . VAL A 1 83 ? 68.831 4.094 50.569 1.00 25.94 98 VAL A CA 1
ATOM 624 C C . VAL A 1 83 ? 69.720 2.852 50.657 1.00 27.61 98 VAL A C 1
ATOM 625 O O . VAL A 1 83 ? 70.957 2.951 50.715 1.00 29.51 98 VAL A O 1
ATOM 629 N N . GLU A 1 84 ? 69.105 1.674 50.640 1.00 23.32 99 GLU A N 1
ATOM 630 C CA . GLU A 1 84 ? 69.893 0.443 50.643 1.00 29.53 99 GLU A CA 1
ATOM 631 C C . GLU A 1 84 ? 70.707 0.262 49.363 1.00 30.32 99 GLU A C 1
ATOM 632 O O . GLU A 1 84 ? 71.834 -0.235 49.415 1.00 27.22 99 GLU A O 1
ATOM 638 N N . LYS A 1 85 ? 70.146 0.658 48.220 1.00 26.26 100 LYS A N 1
ATOM 639 C CA . LYS A 1 85 ? 70.884 0.602 46.961 1.00 28.57 100 LYS A CA 1
ATOM 640 C C . LYS A 1 85 ? 72.059 1.568 46.998 1.00 30.24 100 LYS A C 1
ATOM 641 O O . LYS A 1 85 ? 73.152 1.238 46.543 1.00 26.75 100 LYS A O 1
ATOM 647 N N . GLN A 1 86 ? 71.838 2.768 47.529 1.00 27.13 101 GLN A N 1
ATOM 648 C CA . GLN A 1 86 ? 72.946 3.716 47.658 1.00 21.20 101 GLN A CA 1
ATOM 649 C C . GLN A 1 86 ? 74.027 3.159 48.572 1.00 24.80 101 GLN A C 1
ATOM 650 O O . GLN A 1 86 ? 75.218 3.332 48.301 1.00 25.02 101 GLN A O 1
ATOM 656 N N . ASN A 1 87 ? 73.625 2.458 49.632 1.00 23.05 102 ASN A N 1
ATOM 657 C CA . ASN A 1 87 ? 74.605 1.863 50.539 1.00 26.24 102 ASN A CA 1
ATOM 658 C C . ASN A 1 87 ? 75.549 0.896 49.822 1.00 23.33 102 ASN A C 1
ATOM 659 O O . ASN A 1 87 ? 76.766 0.901 50.062 1.00 26.02 102 ASN A O 1
ATOM 664 N N . VAL A 1 88 ? 75.000 0.076 48.929 1.00 22.34 103 VAL A N 1
ATOM 665 C CA . VAL A 1 88 ? 75.833 -0.840 48.160 1.00 21.21 103 VAL A CA 1
ATOM 666 C C . VAL A 1 88 ? 76.862 -0.048 47.350 1.00 24.32 103 VAL A C 1
ATOM 667 O O . VAL A 1 88 ? 78.042 -0.412 47.294 1.00 23.36 103 VAL A O 1
ATOM 671 N N . ARG A 1 89 ? 76.403 1.044 46.743 1.00 20.44 104 ARG A N 1
ATOM 672 C CA . ARG A 1 89 ? 77.253 1.923 45.945 1.00 22.04 104 ARG A CA 1
ATOM 673 C C . ARG A 1 89 ? 78.299 2.659 46.781 1.00 22.29 104 ARG A C 1
ATOM 674 O O . ARG A 1 89 ? 79.460 2.800 46.367 1.00 24.08 104 ARG A O 1
ATOM 682 N N . VAL A 1 90 ? 77.906 3.111 47.965 1.00 19.13 105 VAL A N 1
ATOM 683 C CA . VAL A 1 90 ? 78.856 3.793 48.847 1.00 23.63 105 VAL A CA 1
ATOM 684 C C . VAL A 1 90 ? 79.946 2.821 49.307 1.00 22.56 105 VAL A C 1
ATOM 685 O O . VAL A 1 90 ? 81.136 3.171 49.340 1.00 23.28 105 VAL A O 1
ATOM 689 N N . LYS A 1 91 ? 79.548 1.593 49.628 1.00 22.79 106 LYS A N 1
ATOM 690 C CA . LYS A 1 91 ? 80.517 0.592 50.078 1.00 22.21 106 LYS A CA 1
ATOM 691 C C . LYS A 1 91 ? 81.516 0.260 48.983 1.00 25.63 106 LYS A C 1
ATOM 692 O O . LYS A 1 91 ? 82.701 0.087 49.256 1.00 22.97 106 LYS A O 1
ATOM 698 N N . LYS A 1 92 ? 81.039 0.199 47.743 1.00 23.18 107 LYS A N 1
ATOM 699 C CA . LYS A 1 92 ? 81.912 -0.021 46.595 1.00 32.19 107 LYS A CA 1
ATOM 700 C C . LYS A 1 92 ? 82.997 1.063 46.538 1.00 27.23 107 LYS A C 1
ATOM 701 O O . LYS A 1 92 ? 84.180 0.774 46.343 1.00 27.10 107 LYS A O 1
ATOM 707 N N . VAL A 1 93 ? 82.595 2.314 46.722 1.00 21.31 108 VAL A N 1
ATOM 708 C CA . VAL A 1 93 ? 83.548 3.409 46.688 1.00 22.73 108 VAL A CA 1
ATOM 709 C C . VAL A 1 93 ? 84.465 3.434 47.915 1.00 24.83 108 VAL A C 1
ATOM 710 O O . VAL A 1 93 ? 85.684 3.624 47.783 1.00 24.31 108 VAL A O 1
ATOM 714 N N . GLU A 1 94 ? 83.882 3.224 49.091 1.00 21.99 109 GLU A N 1
ATOM 715 C CA . GLU A 1 94 ? 84.639 3.146 50.341 1.00 21.51 109 GLU A CA 1
ATOM 716 C C . GLU A 1 94 ? 85.757 2.117 50.299 1.00 25.43 109 GLU A C 1
ATOM 717 O O . GLU A 1 94 ? 86.900 2.425 50.622 1.00 27.01 109 GLU A O 1
ATOM 723 N N . THR A 1 95 ? 85.414 0.889 49.923 1.00 25.57 110 THR A N 1
ATOM 724 C CA . THR A 1 95 ? 86.363 -0.212 49.958 1.00 26.42 110 THR A CA 1
ATOM 725 C C . THR A 1 95 ? 87.466 -0.006 48.934 1.00 28.96 110 THR A C 1
ATOM 726 O O . THR A 1 95 ? 88.613 -0.397 49.156 1.00 30.23 110 THR A O 1
ATOM 730 N N . THR A 1 96 ? 87.125 0.614 47.811 1.00 27.36 111 THR A N 1
ATOM 731 C CA . THR A 1 96 ? 88.133 0.878 46.787 1.00 27.05 111 THR A CA 1
ATOM 732 C C . THR A 1 96 ? 89.115 1.932 47.295 1.00 27.58 111 THR A C 1
ATOM 733 O O . THR A 1 96 ? 90.325 1.819 47.069 1.00 29.87 111 THR A O 1
ATOM 737 N N . GLN A 1 97 ? 88.605 2.938 48.006 1.00 26.73 112 GLN A N 1
ATOM 738 C CA . GLN A 1 97 ? 89.477 3.934 48.629 1.00 26.80 112 GLN A CA 1
ATOM 739 C C . GLN A 1 97 ? 90.408 3.317 49.659 1.00 30.95 112 GLN A C 1
ATOM 740 O O . GLN A 1 97 ? 91.585 3.696 49.742 1.00 33.97 112 GLN A O 1
ATOM 746 N N . ASP A 1 98 ? 89.884 2.370 50.436 1.00 31.60 113 ASP A N 1
ATOM 747 C CA . ASP A 1 98 ? 90.696 1.618 51.388 1.00 32.35 113 ASP A CA 1
ATOM 748 C C . ASP A 1 98 ? 91.881 1.009 50.664 1.00 35.90 113 ASP A C 1
ATOM 749 O O . ASP A 1 98 ? 93.012 1.082 51.142 1.00 41.89 113 ASP A O 1
ATOM 754 N N . GLU A 1 99 ? 91.614 0.411 49.503 1.00 35.01 114 GLU A N 1
ATOM 755 C CA . GLU A 1 99 ? 92.651 -0.284 48.732 1.00 37.09 114 GLU A CA 1
ATOM 756 C C . GLU A 1 99 ? 93.745 0.663 48.257 1.00 41.85 114 GLU A C 1
ATOM 757 O O . GLU A 1 99 ? 94.934 0.348 48.335 1.00 43.89 114 GLU A O 1
ATOM 763 N N . LEU A 1 100 ? 93.332 1.819 47.747 1.00 42.22 115 LEU A N 1
ATOM 764 C CA . LEU A 1 100 ? 94.265 2.784 47.172 1.00 46.97 115 LEU A CA 1
ATOM 765 C C . LEU A 1 100 ? 95.090 3.450 48.275 1.00 43.55 115 LEU A C 1
ATOM 766 O O . LEU A 1 100 ? 96.307 3.597 48.158 1.00 47.56 115 LEU A O 1
ATOM 771 N N . LEU A 1 101 ? 94.414 3.841 49.353 1.00 42.36 116 LEU A N 1
ATOM 772 C CA . LEU A 1 101 ? 95.068 4.477 50.497 1.00 40.80 116 LEU A CA 1
ATOM 773 C C . LEU A 1 101 ? 96.139 3.594 51.140 1.00 49.74 116 LEU A C 1
ATOM 774 O O . LEU A 1 101 ? 97.200 4.081 51.538 1.00 48.64 116 LEU A O 1
ATOM 779 N N . THR A 1 102 ? 95.856 2.301 51.254 1.00 54.24 117 THR A N 1
ATOM 780 C CA . THR A 1 102 ? 96.820 1.372 51.838 1.00 55.63 117 THR A CA 1
ATOM 781 C C . THR A 1 102 ? 98.039 1.211 50.924 1.00 65.41 117 THR A C 1
ATOM 782 O O . THR A 1 102 ? 99.174 1.110 51.399 1.00 70.66 117 THR A O 1
ATOM 786 N N . ARG A 1 103 ? 97.798 1.215 49.613 1.00 71.62 118 ARG A N 1
ATOM 787 C CA . ARG A 1 103 ? 98.881 1.175 48.628 1.00 75.48 118 ARG A CA 1
ATOM 788 C C . ARG A 1 103 ? 99.812 2.384 48.742 1.00 81.22 118 ARG A C 1
ATOM 789 O O . ARG A 1 103 ? 99.547 3.326 49.492 1.00 81.07 118 ARG A O 1
ATOM 797 N N . SER B 1 5 ? -42.779 6.186 76.257 1.00 48.65 20 SER B N 1
ATOM 798 C CA . SER B 1 5 ? -41.522 5.804 75.618 1.00 24.99 20 SER B CA 1
ATOM 799 C C . SER B 1 5 ? -40.323 6.030 76.537 1.00 34.81 20 SER B C 1
ATOM 800 O O . SER B 1 5 ? -39.173 6.186 76.083 1.00 29.25 20 SER B O 1
ATOM 803 N N . ALA B 1 6 ? -40.578 6.009 77.841 1.00 26.85 21 ALA B N 1
ATOM 804 C CA . ALA B 1 6 ? -39.497 6.166 78.807 1.00 29.97 21 ALA B CA 1
ATOM 805 C C . ALA B 1 6 ? -38.455 5.056 78.667 1.00 31.86 21 ALA B C 1
ATOM 806 O O . ALA B 1 6 ? -37.261 5.295 78.852 1.00 26.27 21 ALA B O 1
ATOM 808 N N . LEU B 1 7 ? -38.893 3.839 78.358 1.00 28.15 22 LEU B N 1
ATOM 809 C CA . LEU B 1 7 ? -37.933 2.742 78.234 1.00 29.57 22 LEU B CA 1
ATOM 810 C C . LEU B 1 7 ? -37.057 2.904 76.997 1.00 24.95 22 LEU B C 1
ATOM 811 O O . LEU B 1 7 ? -35.865 2.555 77.010 1.00 23.95 22 LEU B O 1
ATOM 816 N N . SER B 1 8 ? -37.621 3.449 75.927 1.00 22.18 23 SER B N 1
ATOM 817 C CA . SER B 1 8 ? -36.804 3.687 74.741 1.00 29.35 23 SER B CA 1
ATOM 818 C C . SER B 1 8 ? -35.767 4.768 75.047 1.00 19.71 23 SER B C 1
ATOM 819 O O . SER B 1 8 ? -34.636 4.718 74.561 1.00 18.61 23 SER B O 1
ATOM 822 N N . ILE B 1 9 ? -36.136 5.723 75.894 1.00 20.11 24 ILE B N 1
ATOM 823 C CA . ILE B 1 9 ? -35.183 6.747 76.330 1.00 21.53 24 ILE B CA 1
ATOM 824 C C . ILE B 1 9 ? -34.059 6.133 77.168 1.00 22.11 24 ILE B C 1
ATOM 825 O O . ILE B 1 9 ? -32.874 6.426 76.959 1.00 20.98 24 ILE B O 1
ATOM 830 N N . LEU B 1 10 ? -34.425 5.268 78.111 1.00 22.82 25 LEU B N 1
ATOM 831 C CA . LEU B 1 10 ? -33.433 4.609 78.955 1.00 19.93 25 LEU B CA 1
ATOM 832 C C . LEU B 1 10 ? -32.562 3.652 78.164 1.00 19.33 25 LEU B C 1
ATOM 833 O O . LEU B 1 10 ? -31.404 3.440 78.510 1.00 22.80 25 LEU B O 1
ATOM 838 N N . SER B 1 11 ? -33.125 3.041 77.127 1.00 18.81 26 SER B N 1
ATOM 839 C CA . SER B 1 11 ? -32.328 2.167 76.274 1.00 22.08 26 SER B CA 1
ATOM 840 C C . SER B 1 11 ? -31.234 2.960 75.580 1.00 17.47 26 SER B C 1
ATOM 841 O O . SER B 1 11 ? -30.084 2.501 75.482 1.00 17.51 26 SER B O 1
ATOM 844 N N . LEU B 1 12 ? -31.589 4.137 75.075 1.00 17.64 27 LEU B N 1
ATOM 845 C CA . LEU B 1 12 ? -30.592 5.015 74.450 1.00 19.60 27 LEU B CA 1
ATOM 846 C C . LEU B 1 12 ? -29.525 5.414 75.458 1.00 19.47 27 LEU B C 1
ATOM 847 O O . LEU B 1 12 ? -28.330 5.419 75.141 1.00 18.74 27 LEU B O 1
ATOM 852 N N . LEU B 1 13 ? -29.932 5.732 76.681 1.00 19.76 28 LEU B N 1
ATOM 853 C CA . LEU B 1 13 ? -28.953 6.084 77.719 1.00 22.75 28 LEU B CA 1
ATOM 854 C C . LEU B 1 13 ? -28.061 4.911 78.149 1.00 22.79 28 LEU B C 1
ATOM 855 O O . LEU B 1 13 ? -26.886 5.101 78.459 1.00 21.44 28 LEU B O 1
ATOM 860 N N . GLU B 1 14 ? -28.607 3.701 78.161 1.00 19.50 29 GLU B N 1
ATOM 861 C CA . GLU B 1 14 ? -27.797 2.503 78.390 1.00 18.58 29 GLU B CA 1
ATOM 862 C C . GLU B 1 14 ? -26.734 2.361 77.306 1.00 19.75 29 GLU B C 1
ATOM 863 O O . GLU B 1 14 ? -25.579 1.998 77.589 1.00 19.01 29 GLU B O 1
ATOM 869 N N . ARG B 1 15 ? -27.108 2.637 76.056 1.00 16.99 30 ARG B N 1
ATOM 870 C CA . ARG B 1 15 ? -26.148 2.545 74.946 1.00 17.28 30 ARG B CA 1
ATOM 871 C C . ARG B 1 15 ? -25.072 3.616 75.086 1.00 16.88 30 ARG B C 1
ATOM 872 O O . ARG B 1 15 ? -23.872 3.345 74.865 1.00 18.42 30 ARG B O 1
ATOM 880 N N . VAL B 1 16 ? -25.484 4.824 75.468 1.00 19.95 31 VAL B N 1
ATOM 881 C CA . VAL B 1 16 ? -24.534 5.909 75.731 1.00 21.43 31 VAL B CA 1
ATOM 882 C C . VAL B 1 16 ? -23.547 5.493 76.816 1.00 24.44 31 VAL B C 1
ATOM 883 O O . VAL B 1 16 ? -22.334 5.685 76.682 1.00 19.73 31 VAL B O 1
ATOM 887 N N . SER B 1 17 ? -24.069 4.877 77.869 1.00 18.51 32 SER B N 1
ATOM 888 C CA . SER B 1 17 ? -23.238 4.366 78.958 1.00 24.12 32 SER B CA 1
ATOM 889 C C . SER B 1 17 ? -22.224 3.303 78.511 1.00 20.18 32 SER B C 1
ATOM 890 O O . SER B 1 17 ? -21.071 3.314 78.961 1.00 23.76 32 SER B O 1
ATOM 893 N N . THR B 1 18 ? -22.638 2.397 77.621 1.00 16.86 33 THR B N 1
ATOM 894 C CA . THR B 1 18 ? -21.717 1.389 77.080 1.00 17.80 33 THR B CA 1
ATOM 895 C C . THR B 1 18 ? -20.613 2.052 76.261 1.00 17.63 33 THR B C 1
ATOM 896 O O . THR B 1 18 ? -19.440 1.642 76.316 1.00 17.86 33 THR B O 1
ATOM 900 N N . ILE B 1 19 ? -20.973 3.076 75.496 1.00 16.91 34 ILE B N 1
ATOM 901 C CA . ILE B 1 19 ? -19.980 3.796 74.707 1.00 16.77 34 ILE B CA 1
ATOM 902 C C . ILE B 1 19 ? -18.996 4.515 75.636 1.00 20.04 34 ILE B C 1
ATOM 903 O O . ILE B 1 19 ? -17.768 4.500 75.404 1.00 17.48 34 ILE B O 1
ATOM 908 N N . ILE B 1 20 ? -19.513 5.124 76.699 1.00 18.79 35 ILE B N 1
ATOM 909 C CA . ILE B 1 20 ? -18.646 5.780 77.685 1.00 25.43 35 ILE B CA 1
ATOM 910 C C . ILE B 1 20 ? -17.671 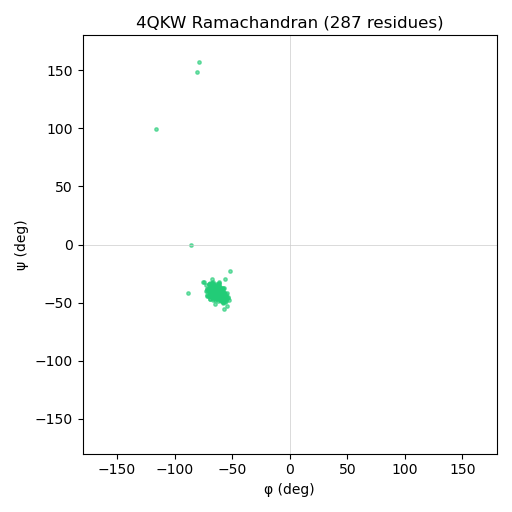4.780 78.316 1.00 20.72 35 ILE B C 1
ATOM 911 O O . ILE B 1 20 ? -16.475 5.081 78.450 1.00 22.00 35 ILE B O 1
ATOM 916 N N . ASP B 1 21 ? -18.162 3.598 78.689 1.00 17.06 36 ASP B N 1
ATOM 917 C CA . ASP B 1 21 ? -17.284 2.550 79.228 1.00 19.06 36 ASP B CA 1
ATOM 918 C C . ASP B 1 21 ? -16.146 2.234 78.274 1.00 25.87 36 ASP B C 1
ATOM 919 O O . ASP B 1 21 ? -14.982 2.132 78.695 1.00 23.95 36 ASP B O 1
ATOM 924 N N . GLY B 1 22 ? -16.475 2.088 76.991 1.00 19.38 37 GLY B N 1
ATOM 925 C CA . GLY B 1 22 ? -15.470 1.764 75.991 1.00 20.03 37 GLY B CA 1
ATOM 926 C C . GLY B 1 22 ? -14.458 2.879 75.803 1.00 19.27 37 GLY B C 1
ATOM 927 O O . GLY B 1 22 ? -13.250 2.608 75.623 1.00 20.39 37 GLY B O 1
ATOM 928 N N . VAL B 1 23 ? -14.930 4.124 75.809 1.00 21.21 38 VAL B N 1
ATOM 929 C CA . VAL B 1 23 ? -14.022 5.264 75.687 1.00 20.52 38 VAL B CA 1
ATOM 930 C C . VAL B 1 23 ? -13.104 5.342 76.897 1.00 22.03 38 VAL B C 1
ATOM 931 O O . VAL B 1 23 ? -11.884 5.556 76.757 1.00 20.41 38 VAL B O 1
ATOM 935 N N . GLN B 1 24 ? -13.661 5.106 78.079 1.00 18.06 39 GLN B N 1
ATOM 936 C CA . GLN B 1 24 ? -12.872 5.211 79.309 1.00 22.24 39 GLN B CA 1
ATOM 937 C C . GLN B 1 24 ? -11.811 4.120 79.408 1.00 21.77 39 GLN B C 1
ATOM 938 O O . GLN B 1 24 ? -10.695 4.382 79.860 1.00 24.56 39 GLN B O 1
ATOM 944 N N . ALA B 1 25 ? -12.161 2.904 78.998 1.00 23.24 40 ALA B N 1
ATOM 945 C CA . ALA B 1 25 ? -11.167 1.824 78.899 1.00 22.45 40 ALA B CA 1
ATOM 946 C C . ALA B 1 25 ? -10.035 2.216 77.950 1.00 25.62 40 ALA B C 1
ATOM 947 O O . ALA B 1 25 ? -8.844 2.027 78.254 1.00 22.37 40 ALA B O 1
ATOM 949 N N . SER B 1 26 ? -10.402 2.745 76.787 1.00 21.55 41 SER B N 1
ATOM 950 C CA . SER B 1 26 ? -9.414 3.191 75.812 1.00 26.10 41 SER B CA 1
ATOM 951 C C . SER B 1 26 ? -8.552 4.313 76.370 1.00 29.75 41 SER B C 1
ATOM 952 O O . SER B 1 26 ? -7.349 4.355 76.108 1.00 23.19 41 SER B O 1
ATOM 955 N N . GLN B 1 27 ? -9.154 5.228 77.128 1.00 22.57 42 GLN B N 1
ATOM 956 C CA . GLN B 1 27 ? -8.383 6.331 77.707 1.00 27.11 42 GLN B CA 1
ATOM 957 C C . GLN B 1 27 ? -7.334 5.852 78.704 1.00 27.32 42 GLN B C 1
ATOM 958 O O . GLN B 1 27 ? -6.236 6.427 78.783 1.00 26.72 42 GLN B O 1
ATOM 964 N N . GLN B 1 28 ? -7.671 4.814 79.467 1.00 21.50 43 GLN B N 1
ATOM 965 C CA . GLN B 1 28 ? -6.741 4.248 80.438 1.00 29.68 43 GLN B CA 1
ATOM 966 C C . GLN B 1 28 ? -5.562 3.610 79.728 1.00 26.89 43 GLN B C 1
ATOM 967 O O . GLN B 1 28 ? -4.412 3.842 80.104 1.00 28.26 43 GLN B O 1
ATOM 973 N N . ARG B 1 29 ? -5.846 2.792 78.714 1.00 26.26 44 ARG B N 1
ATOM 974 C CA . ARG B 1 29 ? -4.779 2.162 77.928 1.00 26.54 44 ARG B CA 1
ATOM 975 C C . ARG B 1 29 ? -3.915 3.210 77.220 1.00 25.77 44 ARG B C 1
ATOM 976 O O . ARG B 1 29 ? -2.688 3.064 77.113 1.00 28.95 44 ARG B O 1
ATOM 984 N N . MET B 1 30 ? -4.565 4.259 76.730 1.00 23.13 45 MET B N 1
ATOM 985 C CA . MET B 1 30 ? -3.890 5.359 76.047 1.00 27.53 45 MET B CA 1
ATOM 986 C C . MET B 1 30 ? -2.946 6.099 77.000 1.00 28.28 45 MET B C 1
ATOM 987 O O . MET B 1 30 ? -1.827 6.465 76.626 1.00 26.52 45 MET B O 1
ATOM 992 N N . GLU B 1 31 ? -3.376 6.286 78.244 1.00 20.60 46 GLU B N 1
ATOM 993 C CA . GLU B 1 31 ? -2.542 6.960 79.238 1.00 25.12 46 GLU B CA 1
ATOM 994 C C . GLU B 1 31 ? -1.310 6.124 79.590 1.00 30.37 46 GLU B C 1
ATOM 995 O O . GLU B 1 31 ? -0.211 6.662 79.745 1.00 25.80 46 GLU B O 1
ATOM 1001 N N . GLU B 1 32 ? -1.498 4.813 79.716 1.00 25.32 47 GLU B N 1
ATOM 1002 C CA . GLU B 1 32 ? -0.388 3.897 79.981 1.00 21.61 47 GLU B CA 1
ATOM 1003 C C . GLU B 1 32 ? 0.608 3.931 78.833 1.00 27.37 47 GLU B C 1
ATOM 1004 O O . GLU B 1 32 ? 1.826 4.062 79.062 1.00 22.53 47 GLU B O 1
ATOM 1010 N N . ARG B 1 33 ? 0.108 3.826 77.602 1.00 22.56 48 ARG B N 1
ATOM 1011 C CA . ARG B 1 33 ? 0.997 3.810 76.437 1.00 24.94 48 ARG B CA 1
ATOM 1012 C C . ARG B 1 33 ? 1.670 5.156 76.238 1.00 25.05 48 ARG B C 1
ATOM 1013 O O . ARG B 1 33 ? 2.852 5.218 75.865 1.00 21.73 48 ARG B O 1
ATOM 1021 N N 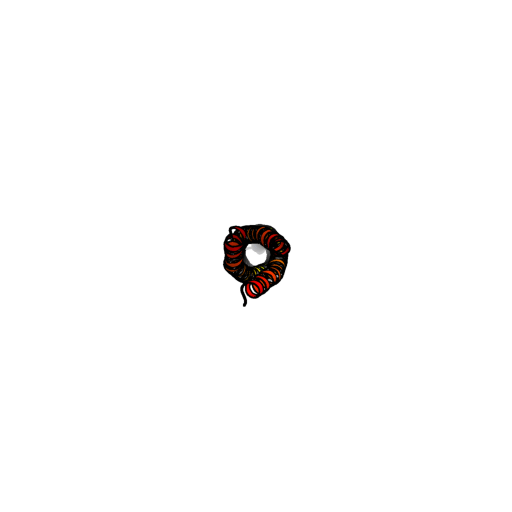. GLN B 1 34 ? 0.936 6.237 76.493 1.00 21.31 49 GLN B N 1
ATOM 1022 C CA . GLN B 1 34 ? 1.509 7.571 76.307 1.00 28.41 49 GLN B CA 1
ATOM 1023 C C . GLN B 1 34 ? 2.710 7.805 77.221 1.00 24.69 49 GLN B C 1
ATOM 1024 O O . GLN B 1 34 ? 3.731 8.371 76.800 1.00 23.67 49 GLN B O 1
ATOM 1030 N N . GLN B 1 35 ? 2.607 7.351 78.467 1.00 22.93 50 GLN B N 1
ATOM 1031 C CA . GLN B 1 35 ? 3.702 7.517 79.418 1.00 25.13 50 GLN B CA 1
ATOM 1032 C C . GLN B 1 35 ? 4.924 6.725 78.964 1.00 26.21 50 GLN B C 1
ATOM 1033 O O . GLN B 1 35 ? 6.065 7.203 79.073 1.00 22.69 50 GLN B O 1
ATOM 1039 N N . GLN B 1 36 ? 4.679 5.522 78.445 1.00 22.61 51 GLN B N 1
ATOM 1040 C CA . GLN B 1 36 ? 5.738 4.678 77.887 1.00 22.65 51 GLN B CA 1
ATOM 1041 C C . GLN B 1 36 ? 6.403 5.326 76.681 1.00 23.87 51 GLN B C 1
ATOM 1042 O O . GLN B 1 36 ? 7.636 5.311 76.566 1.00 24.36 51 GLN B O 1
ATOM 1048 N N . LEU B 1 37 ? 5.602 5.867 75.768 1.00 21.70 52 LEU B N 1
ATOM 1049 C CA . LEU B 1 37 ? 6.154 6.518 74.577 1.00 23.35 52 LEU B CA 1
ATOM 1050 C C . LEU B 1 37 ? 6.951 7.768 74.940 1.00 21.16 52 LEU B C 1
ATOM 1051 O O . LEU B 1 37 ? 8.019 8.022 74.363 1.00 25.81 52 LEU B O 1
ATOM 1056 N N . GLU B 1 38 ? 6.438 8.548 75.892 1.00 21.49 53 GLU B N 1
ATOM 1057 C CA . GLU B 1 38 ? 7.167 9.728 76.363 1.00 20.67 53 GLU B CA 1
ATOM 1058 C C . GLU B 1 38 ? 8.517 9.335 76.972 1.00 21.49 53 GLU B C 1
ATOM 1059 O O . GLU B 1 38 ? 9.541 10.020 76.759 1.00 22.79 53 GLU B O 1
ATOM 1065 N N . GLY B 1 39 ? 8.541 8.226 77.711 1.00 18.90 54 GLY B N 1
ATOM 1066 C CA . GLY B 1 39 ? 9.792 7.732 78.269 1.00 26.25 54 GLY B CA 1
ATOM 1067 C C . GLY B 1 39 ? 10.740 7.266 77.180 1.00 27.61 54 GLY B C 1
ATOM 1068 O O . GLY B 1 39 ? 11.960 7.523 77.236 1.00 21.49 54 GLY B O 1
ATOM 1069 N N . SER B 1 40 ? 10.193 6.577 76.181 1.00 21.68 55 SER B N 1
ATOM 1070 C CA . SER B 1 40 ? 10.998 6.120 75.047 1.00 23.48 55 SER B CA 1
ATOM 1071 C C . SER B 1 40 ? 11.596 7.274 74.247 1.00 17.83 55 SER B C 1
ATOM 1072 O O . SER B 1 40 ? 12.778 7.227 73.832 1.00 20.90 55 SER B O 1
ATOM 1075 N N . VAL B 1 41 ? 10.804 8.316 74.017 1.00 17.77 56 VAL B N 1
ATOM 1076 C CA . VAL B 1 41 ? 11.329 9.486 73.316 1.00 23.22 56 VAL B CA 1
ATOM 1077 C C . VAL B 1 41 ? 12.417 10.185 74.138 1.00 22.97 56 VAL B C 1
ATOM 1078 O O . VAL B 1 41 ? 13.444 10.600 73.584 1.00 22.77 56 VAL B O 1
ATOM 1082 N N . SER B 1 42 ? 12.231 10.274 75.456 1.00 18.31 57 SER B N 1
ATOM 1083 C CA A SER B 1 42 ? 13.240 10.878 76.331 0.55 21.82 57 SER B CA 1
ATOM 1084 C CA B SER B 1 42 ? 13.245 10.893 76.308 0.45 21.82 57 SER B CA 1
ATOM 1085 C C . SER B 1 42 ? 14.560 10.126 76.236 1.00 21.90 57 SER B C 1
ATOM 1086 O O . SER B 1 42 ? 15.639 10.728 76.255 1.00 23.00 57 SER B O 1
ATOM 1091 N N . ALA B 1 43 ? 14.471 8.803 76.134 1.00 17.68 58 ALA B N 1
ATOM 1092 C CA . ALA B 1 43 ? 15.672 7.963 76.035 1.00 17.84 58 ALA B CA 1
ATOM 1093 C C . ALA B 1 43 ? 16.352 8.144 74.696 1.00 23.44 58 ALA B C 1
ATOM 1094 O O . ALA B 1 43 ? 17.587 8.167 74.605 1.00 20.74 58 ALA B O 1
ATOM 1096 N N . VAL B 1 44 ? 15.554 8.252 73.643 1.00 21.41 59 VAL B N 1
ATOM 1097 C CA . VAL B 1 44 ? 16.115 8.526 72.336 1.00 21.68 59 VAL B CA 1
ATOM 1098 C C . VAL B 1 44 ? 16.868 9.862 72.329 1.00 20.91 59 VAL B C 1
ATOM 1099 O O . VAL B 1 44 ? 17.987 9.943 71.804 1.00 20.59 59 VAL B O 1
ATOM 1103 N N . GLN B 1 45 ? 16.260 10.895 72.906 1.00 20.12 60 GLN B N 1
ATOM 1104 C CA . GLN B 1 45 ? 16.871 12.227 72.942 1.00 22.82 60 GLN B CA 1
ATOM 1105 C C . GLN B 1 45 ? 18.220 12.164 73.648 1.00 20.06 60 GLN B C 1
ATOM 1106 O O . GLN B 1 45 ? 19.214 12.724 73.181 1.00 21.95 60 GLN B O 1
ATOM 1112 N N . SER B 1 46 ? 18.257 11.470 74.777 1.00 18.14 61 SER B N 1
ATOM 1113 C CA . SER B 1 46 ? 19.489 11.359 75.572 1.00 19.99 61 SER B CA 1
ATOM 1114 C C . SER B 1 46 ? 20.587 10.578 74.859 1.00 20.50 61 SER B C 1
ATOM 1115 O O . SER B 1 46 ? 21.792 10.941 74.885 1.00 20.57 61 SER B O 1
ATOM 1118 N N . GLU B 1 47 ? 20.199 9.496 74.199 1.00 18.60 62 GLU B N 1
ATOM 1119 C CA . GLU B 1 47 ? 21.179 8.657 73.518 1.00 20.51 62 GLU B CA 1
ATOM 1120 C C . GLU B 1 47 ? 21.686 9.300 72.237 1.00 16.00 62 GLU B C 1
ATOM 1121 O O . GLU B 1 47 ? 22.860 9.141 71.871 1.00 18.14 62 GLU B O 1
ATOM 1127 N N . LEU B 1 48 ? 20.816 10.058 71.582 1.00 17.52 63 LEU B N 1
ATOM 1128 C CA . LEU B 1 48 ? 21.192 10.798 70.378 1.00 18.33 63 LEU B CA 1
ATOM 1129 C C . LEU B 1 48 ? 22.237 11.833 70.752 1.00 18.04 63 LEU B C 1
ATOM 1130 O O . LEU B 1 48 ? 23.286 11.954 70.086 1.00 19.79 63 LEU B O 1
ATOM 1135 N N . LEU B 1 49 ? 21.980 12.554 71.843 1.00 16.19 64 LEU B N 1
ATOM 1136 C CA . LEU B 1 49 ? 22.950 13.570 72.290 1.00 17.61 64 LEU B CA 1
ATOM 1137 C C . LEU B 1 49 ? 24.295 12.946 72.660 1.00 22.94 64 LEU B C 1
ATOM 1138 O O . LEU B 1 49 ? 25.363 13.508 72.358 1.00 19.01 64 LEU B O 1
ATOM 1143 N N . LYS B 1 50 ? 24.257 11.790 73.315 1.00 16.76 65 LYS B N 1
ATOM 1144 C CA . LYS B 1 50 ? 25.494 11.107 73.658 1.00 19.78 65 LYS B CA 1
ATOM 1145 C C . LYS B 1 50 ? 26.255 10.700 72.405 1.00 19.65 65 LYS B C 1
ATOM 1146 O O . LYS B 1 50 ? 27.471 10.865 72.328 1.00 17.97 65 LYS B O 1
ATOM 1152 N N . LEU B 1 51 ? 25.545 10.168 71.414 1.00 19.93 66 LEU B N 1
ATOM 1153 C CA . LEU B 1 51 ? 26.192 9.775 70.168 1.00 19.44 66 LEU B CA 1
ATOM 1154 C C . LEU B 1 51 ? 26.811 10.982 69.446 1.00 17.52 66 LEU B C 1
ATOM 1155 O O . LEU B 1 51 ? 27.911 10.891 68.880 1.00 20.83 66 LEU B O 1
ATOM 1160 N N . ALA B 1 52 ? 26.119 12.117 69.505 1.00 17.48 67 ALA B N 1
ATOM 1161 C CA . ALA B 1 52 ? 26.628 13.368 68.954 1.00 20.05 67 ALA B CA 1
ATOM 1162 C C . ALA B 1 52 ? 27.932 13.795 69.656 1.00 17.64 67 ALA B C 1
ATOM 1163 O O . ALA B 1 52 ? 28.871 14.275 69.008 1.00 20.07 67 ALA B O 1
ATOM 1165 N N . ARG B 1 53 ? 28.005 13.641 70.979 1.00 17.91 68 ARG B N 1
ATOM 1166 C CA . ARG B 1 53 ? 29.241 14.048 71.664 1.00 17.36 68 ARG B CA 1
ATOM 1167 C C . ARG B 1 53 ? 30.356 13.086 71.292 1.00 17.02 68 ARG B C 1
ATOM 1168 O O . ARG B 1 53 ? 31.517 13.487 71.070 1.00 19.68 68 ARG B O 1
ATOM 1176 N N . ASP B 1 54 ? 30.013 11.804 71.211 1.00 16.94 69 ASP B N 1
ATOM 1177 C CA . ASP B 1 54 ? 31.014 10.794 70.845 1.00 22.80 69 ASP B CA 1
ATOM 1178 C C . ASP B 1 54 ? 31.574 11.037 69.441 1.00 20.58 69 ASP B C 1
ATOM 1179 O O . ASP B 1 54 ? 32.791 10.917 69.200 1.00 20.12 69 ASP B O 1
ATOM 1184 N N . HIS B 1 55 ? 30.693 11.396 68.510 1.00 19.59 70 HIS B N 1
ATOM 1185 C CA . HIS B 1 55 ? 31.130 11.703 67.154 1.00 22.74 70 HIS B CA 1
ATOM 1186 C C . HIS B 1 55 ? 31.988 12.970 67.119 1.00 20.94 70 HIS B C 1
ATOM 1187 O O . HIS B 1 55 ? 32.946 13.067 66.345 1.00 22.74 70 HIS B O 1
ATOM 1194 N N . GLY B 1 56 ? 31.672 13.932 67.983 1.00 17.14 71 GLY B N 1
ATOM 1195 C CA . GLY B 1 56 ? 32.451 15.158 68.058 1.00 19.89 71 GLY B CA 1
ATOM 1196 C C . GLY B 1 56 ? 33.896 14.832 68.373 1.00 18.17 71 GLY B C 1
ATOM 1197 O O . GLY B 1 56 ? 34.820 15.405 67.781 1.00 22.24 71 GLY B O 1
ATOM 1198 N N . ALA B 1 57 ? 34.096 13.890 69.290 1.00 18.59 72 ALA B N 1
ATOM 1199 C CA . ALA B 1 57 ? 35.454 13.476 69.658 1.00 18.77 72 ALA B CA 1
ATOM 1200 C C . ALA B 1 57 ? 36.126 12.751 68.501 1.00 21.29 72 ALA B C 1
ATOM 1201 O O . ALA B 1 57 ? 37.314 12.964 68.224 1.00 23.07 72 ALA B O 1
ATOM 1203 N N . THR B 1 58 ? 35.383 11.885 67.819 1.00 16.61 73 THR B N 1
ATOM 1204 C CA . THR B 1 58 ? 35.952 11.202 66.655 1.00 24.61 73 THR B CA 1
ATOM 1205 C C . THR B 1 58 ? 36.375 12.179 65.559 1.00 25.19 73 THR B C 1
ATOM 1206 O O . THR B 1 58 ? 37.461 12.059 64.975 1.00 22.58 73 THR B O 1
ATOM 1210 N N . ALA B 1 59 ? 35.520 13.156 65.289 1.00 18.94 74 ALA B N 1
ATOM 1211 C CA . ALA B 1 59 ? 35.786 14.158 64.267 1.00 21.06 74 ALA B CA 1
ATOM 1212 C C . ALA B 1 59 ? 37.039 14.988 64.580 1.00 24.66 74 ALA B C 1
ATOM 1213 O O . ALA B 1 59 ? 37.787 15.375 63.674 1.00 28.29 74 ALA B O 1
ATOM 1215 N N . THR B 1 60 ? 37.266 15.264 65.864 1.00 22.93 75 THR B N 1
ATOM 1216 C CA . THR B 1 60 ? 38.461 15.988 66.294 1.00 24.11 75 THR B CA 1
ATOM 1217 C C . THR B 1 60 ? 39.717 15.163 66.034 1.00 23.75 75 THR B C 1
ATOM 1218 O O . THR B 1 60 ? 40.714 15.674 65.524 1.00 25.81 75 THR B O 1
ATOM 1222 N N . THR B 1 61 ? 39.661 13.884 66.385 1.00 19.58 76 THR B N 1
ATOM 1223 C CA . THR B 1 61 ? 40.798 12.985 66.160 1.00 19.85 76 THR B CA 1
ATOM 1224 C C . THR B 1 61 ? 41.111 12.892 64.673 1.00 24.31 76 THR B C 1
ATOM 1225 O O . THR B 1 61 ? 42.290 12.849 64.272 1.00 21.55 76 THR B O 1
ATOM 1229 N N . VAL B 1 62 ? 40.064 12.867 63.851 1.00 24.63 77 VAL B N 1
ATOM 1230 C CA . VAL B 1 62 ? 40.248 12.798 62.401 1.00 27.04 77 VAL B CA 1
ATOM 1231 C C . VAL B 1 62 ? 40.945 14.054 61.885 1.00 29.57 77 VAL B C 1
ATOM 1232 O O . VAL B 1 62 ? 41.838 13.971 61.037 1.00 27.75 77 VAL B O 1
ATOM 1236 N N . ASP B 1 63 ? 40.552 15.222 62.393 1.00 23.01 78 ASP B N 1
ATOM 1237 C CA . ASP B 1 63 ? 41.222 16.450 61.977 1.00 29.63 78 ASP B CA 1
ATOM 1238 C C . ASP B 1 63 ? 42.709 16.410 62.344 1.00 32.98 78 ASP B C 1
ATOM 1239 O O . ASP B 1 63 ? 43.558 16.941 61.613 1.00 32.85 78 ASP B O 1
ATOM 1244 N N . LYS B 1 64 ? 43.027 15.775 63.470 1.00 27.26 79 LYS B N 1
ATOM 1245 C CA . LYS B 1 64 ? 44.429 15.619 63.855 1.00 27.48 79 LYS B CA 1
ATOM 1246 C C . LYS B 1 64 ? 45.159 14.630 62.954 1.00 25.78 79 LYS B C 1
ATOM 1247 O O . LYS B 1 64 ? 46.325 14.849 62.606 1.00 30.47 79 LYS B O 1
ATOM 1253 N N . LEU B 1 65 ? 44.483 13.551 62.572 1.00 26.77 80 LEU B N 1
ATOM 1254 C CA . LEU B 1 65 ? 45.064 12.593 61.632 1.00 25.00 80 LEU B CA 1
ATOM 1255 C C . LEU B 1 65 ? 45.363 13.261 60.283 1.00 29.47 80 LEU B C 1
ATOM 1256 O O . LEU B 1 65 ? 46.344 12.923 59.621 1.00 27.56 80 LEU B O 1
ATOM 1261 N N . LEU B 1 66 ? 44.534 14.224 59.893 1.00 28.33 81 LEU B N 1
ATOM 1262 C CA . LEU B 1 66 ? 44.728 14.952 58.637 1.00 27.58 81 LEU B CA 1
ATOM 1263 C C . LEU B 1 66 ? 46.002 15.791 58.656 1.00 37.22 81 LEU B C 1
ATOM 1264 O O . LEU B 1 66 ? 46.741 15.842 57.666 1.00 42.07 81 LEU B O 1
ATOM 1269 N N . GLN B 1 67 ? 46.266 16.443 59.787 1.00 28.54 82 GLN B N 1
ATOM 1270 C CA . GLN B 1 67 ? 47.472 17.249 59.932 1.00 32.53 82 GLN B CA 1
ATOM 1271 C C . GLN B 1 67 ? 48.709 16.381 60.047 1.00 37.04 82 GLN B C 1
ATOM 1272 O O . GLN B 1 67 ? 49.768 16.730 59.511 1.00 39.43 82 GLN B O 1
ATOM 1278 N N . LYS B 1 68 ? 48.584 15.262 60.757 1.00 33.44 83 LYS B N 1
ATOM 1279 C CA . LYS B 1 68 ? 49.671 14.291 60.823 1.00 31.33 83 LYS B CA 1
ATOM 1280 C C . LYS B 1 68 ? 50.016 13.787 59.427 1.00 36.44 83 LYS B C 1
ATOM 1281 O O . LYS B 1 68 ? 51.190 13.640 59.089 1.00 32.45 83 LYS B O 1
ATOM 1287 N N . ALA B 1 69 ? 48.989 13.519 58.625 1.00 31.66 84 ALA B N 1
ATOM 1288 C CA . ALA B 1 69 ? 49.180 13.040 57.258 1.00 36.38 84 ALA B CA 1
ATOM 1289 C C . ALA B 1 69 ? 49.929 14.070 56.421 1.00 40.40 84 ALA B C 1
ATOM 1290 O O . ALA B 1 69 ? 50.807 13.722 55.627 1.00 32.36 84 ALA B O 1
ATOM 1292 N N . ARG B 1 70 ? 49.569 15.338 56.595 1.00 35.53 85 ARG B N 1
ATOM 1293 C CA . ARG B 1 70 ? 50.226 16.433 55.885 1.00 34.06 85 ARG B CA 1
ATOM 1294 C C . ARG B 1 70 ? 51.677 16.561 56.319 1.00 40.20 85 ARG B C 1
ATOM 1295 O O . ARG B 1 70 ? 52.575 16.704 55.487 1.00 38.78 85 ARG B O 1
ATOM 1303 N N . ARG B 1 71 ? 51.900 16.504 57.628 1.00 41.65 86 ARG B N 1
ATOM 1304 C CA . ARG B 1 71 ? 53.248 16.568 58.180 1.00 36.97 86 ARG B CA 1
ATOM 1305 C C . ARG B 1 71 ? 54.149 15.473 57.626 1.00 35.22 86 ARG B C 1
ATO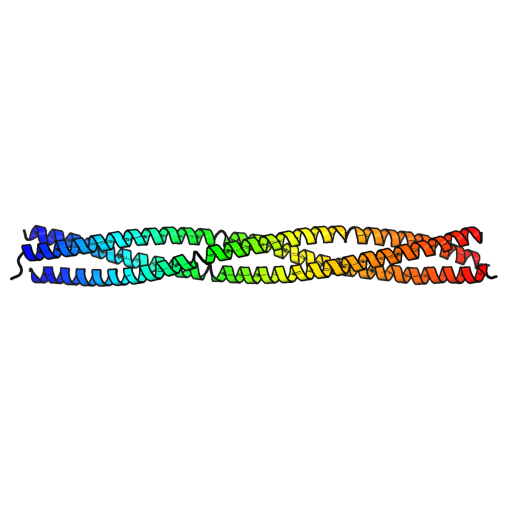M 1306 O O . ARG B 1 71 ? 55.233 15.751 57.096 1.00 35.45 86 ARG B O 1
ATOM 1314 N N . VAL B 1 72 ? 53.714 14.224 57.772 1.00 28.82 87 VAL B N 1
ATOM 1315 C CA . VAL B 1 72 ? 54.529 13.086 57.339 1.00 33.07 87 VAL B CA 1
ATOM 1316 C C . VAL B 1 72 ? 54.823 13.145 55.842 1.00 33.50 87 VAL B C 1
ATOM 1317 O O . VAL B 1 72 ? 55.928 12.808 55.396 1.00 33.87 87 VAL B O 1
ATOM 1321 N N . SER B 1 73 ? 53.834 13.581 55.067 1.00 33.01 88 SER B N 1
ATOM 1322 C CA A SER B 1 73 ? 54.007 13.735 53.628 0.31 40.15 88 SER B CA 1
ATOM 1323 C CA B SER B 1 73 ? 54.009 13.735 53.627 0.69 39.72 88 SER B CA 1
ATOM 1324 C C . SER B 1 73 ? 55.140 14.721 53.328 1.00 40.09 88 SER B C 1
ATOM 1325 O O . SER B 1 73 ? 55.978 14.473 52.450 1.00 36.19 88 SER B O 1
ATOM 1330 N N . THR B 1 74 ? 55.179 15.829 54.071 1.00 34.82 89 THR B N 1
ATOM 1331 C CA . THR B 1 74 ? 56.250 16.825 53.933 1.00 36.15 89 THR B CA 1
ATOM 1332 C C . THR B 1 74 ? 57.629 16.249 54.296 1.00 36.30 89 THR B C 1
ATOM 1333 O O . THR B 1 74 ? 58.642 16.548 53.639 1.00 33.09 89 THR B O 1
ATOM 1337 N N . HIS B 1 75 ? 57.673 15.413 55.331 1.00 29.44 90 HIS B N 1
ATOM 1338 C CA . HIS B 1 75 ? 58.943 14.801 55.744 1.00 30.17 90 HIS B CA 1
ATOM 1339 C C . HIS B 1 75 ? 59.458 13.803 54.717 1.00 30.38 90 HIS B C 1
ATOM 1340 O O . HIS B 1 75 ? 60.668 13.743 54.455 1.00 29.86 90 HIS B O 1
ATOM 1347 N N . VAL B 1 76 ? 58.550 13.004 54.156 1.00 31.97 91 VAL B N 1
ATOM 1348 C CA . VAL B 1 76 ? 58.925 12.035 53.126 1.00 30.46 91 VAL B CA 1
ATOM 1349 C C . VAL B 1 76 ? 59.512 12.765 51.925 1.00 31.56 91 VAL B C 1
ATOM 1350 O O . VAL B 1 76 ? 60.515 12.334 51.359 1.00 30.66 91 VAL B O 1
ATOM 1354 N N . LYS B 1 77 ? 58.909 13.887 51.545 1.00 31.58 92 LYS B N 1
ATOM 1355 C CA . LYS B 1 77 ? 59.428 14.647 50.408 1.00 34.20 92 LYS B CA 1
ATOM 1356 C C . LYS B 1 77 ? 60.802 15.261 50.684 1.00 34.21 92 LYS B C 1
ATOM 1357 O O . LYS B 1 77 ? 61.649 15.342 49.784 1.00 33.42 92 LYS B O 1
ATOM 1363 N N . GLU B 1 78 ? 61.038 15.683 51.924 1.00 29.42 93 GLU B N 1
ATOM 1364 C CA . GLU B 1 78 ? 62.358 16.207 52.280 1.00 30.53 93 GLU B CA 1
ATOM 1365 C C . GLU B 1 78 ? 63.398 15.091 52.263 1.00 29.82 93 GLU B C 1
ATOM 1366 O O . GLU B 1 78 ? 64.488 15.279 51.731 1.00 28.86 93 GLU B O 1
ATOM 1372 N N . VAL B 1 79 ? 63.056 13.931 52.832 1.00 29.47 94 VAL B N 1
ATOM 1373 C CA . VAL B 1 79 ? 63.989 12.800 52.855 1.00 26.52 94 VAL B CA 1
ATOM 1374 C C . VAL B 1 79 ? 64.341 12.344 51.443 1.00 24.64 94 VAL B C 1
ATOM 1375 O O . VAL B 1 79 ? 65.515 12.112 51.123 1.00 25.24 94 VAL B O 1
ATOM 1379 N N . ARG B 1 80 ? 63.333 12.248 50.585 1.00 27.33 95 ARG B N 1
ATOM 1380 C CA . ARG B 1 80 ? 63.575 11.854 49.197 1.00 31.63 95 ARG B CA 1
ATOM 1381 C C . ARG B 1 80 ? 64.463 12.866 48.467 1.00 33.39 95 ARG B C 1
ATOM 1382 O O . ARG B 1 80 ? 65.285 12.499 47.624 1.00 32.36 95 ARG B O 1
ATOM 1390 N N . SER B 1 81 ? 64.308 14.138 48.814 1.00 25.50 96 SER B N 1
ATOM 1391 C CA . SER B 1 81 ? 65.120 15.197 48.236 1.00 25.89 96 SER B CA 1
ATOM 1392 C C . SER B 1 81 ? 66.591 14.990 48.577 1.00 27.81 96 SER B C 1
ATOM 1393 O O . SER B 1 81 ? 67.462 15.193 47.741 1.00 27.79 96 SER B O 1
ATOM 1396 N N . ARG B 1 82 ? 66.858 14.581 49.814 1.00 23.64 97 ARG B N 1
ATOM 1397 C CA . ARG B 1 82 ? 68.220 14.338 50.263 1.00 27.82 97 ARG B CA 1
ATOM 1398 C C . ARG B 1 82 ? 68.753 13.080 49.620 1.00 23.55 97 ARG B C 1
ATOM 1399 O O . ARG B 1 82 ? 69.921 13.021 49.262 1.00 22.81 97 ARG B O 1
ATOM 1407 N N . VAL B 1 83 ? 67.904 12.065 49.482 1.00 23.06 98 VAL B N 1
ATOM 1408 C CA . VAL B 1 83 ? 68.349 10.843 48.814 1.00 24.35 98 VAL B CA 1
ATOM 1409 C C . VAL B 1 83 ? 68.758 11.165 47.383 1.00 23.54 98 VAL B C 1
ATOM 1410 O O . VAL B 1 83 ? 69.767 10.661 46.886 1.00 24.94 98 VAL B O 1
ATOM 1414 N N . GLU B 1 84 ? 68.000 12.033 46.720 1.00 22.95 99 GLU B N 1
ATOM 1415 C CA . GLU B 1 84 ? 68.345 12.382 45.345 1.00 24.23 99 GLU B CA 1
ATOM 1416 C C . GLU B 1 84 ? 69.645 13.179 45.255 1.00 25.04 99 GLU B C 1
ATOM 1417 O O . GLU B 1 84 ? 70.435 12.973 44.336 1.00 25.46 99 GLU B O 1
ATOM 1423 N N . LYS B 1 85 ? 69.891 14.064 46.218 1.00 21.77 100 LYS B N 1
ATOM 1424 C CA . LYS B 1 85 ? 71.146 14.829 46.209 1.00 21.35 100 LYS B CA 1
ATOM 1425 C C . LYS B 1 85 ? 72.316 13.901 46.497 1.00 21.10 100 LYS B C 1
ATOM 1426 O O . LYS B 1 85 ? 73.381 14.025 45.908 1.00 20.78 100 LYS B O 1
ATOM 1432 N N . GLN B 1 86 ? 72.120 12.958 47.412 1.00 21.80 101 GLN B N 1
ATOM 1433 C CA . GLN B 1 86 ? 73.187 12.017 47.733 1.00 21.04 101 GLN B CA 1
ATOM 1434 C C . GLN B 1 86 ? 73.523 11.139 46.544 1.00 21.71 101 GLN B C 1
ATOM 1435 O O . GLN B 1 86 ? 74.690 10.824 46.315 1.00 23.48 101 GLN B O 1
ATOM 1441 N N . ASN B 1 87 ? 72.507 10.751 45.775 1.00 21.14 102 ASN B N 1
ATOM 1442 C CA . ASN B 1 87 ? 72.725 9.969 44.553 1.00 20.90 102 ASN B CA 1
ATOM 1443 C C . ASN B 1 87 ? 73.683 10.698 43.606 1.00 23.61 102 ASN B C 1
ATOM 1444 O O . ASN B 1 87 ? 74.628 10.106 43.067 1.00 24.53 102 ASN B O 1
ATOM 1449 N N . VAL B 1 88 ? 73.460 12.001 43.432 1.00 23.81 103 VAL B N 1
ATOM 1450 C CA . VAL B 1 88 ? 74.356 12.813 42.603 1.00 22.35 103 VAL B CA 1
ATOM 1451 C C . VAL B 1 88 ? 75.770 12.874 43.192 1.00 22.00 103 VAL B C 1
ATOM 1452 O O . VAL B 1 88 ? 76.765 12.780 42.461 1.00 22.96 103 VAL B O 1
ATOM 1456 N N . ARG B 1 89 ? 75.868 13.026 44.512 1.00 21.17 104 ARG B N 1
ATOM 1457 C CA . ARG B 1 89 ? 77.181 13.083 45.160 1.00 20.30 104 ARG B CA 1
ATOM 1458 C C . ARG B 1 89 ? 77.934 11.759 45.037 1.00 19.76 104 ARG B C 1
ATOM 1459 O O . ARG B 1 89 ? 79.155 11.731 44.852 1.00 19.82 104 ARG B O 1
ATOM 1467 N N . VAL B 1 90 ? 77.209 10.656 45.165 1.00 23.95 105 VAL B N 1
ATOM 1468 C CA . VAL B 1 90 ? 77.821 9.335 45.019 1.00 21.61 105 VAL B CA 1
ATOM 1469 C C . VAL B 1 90 ? 78.268 9.091 43.586 1.00 20.13 105 VAL B C 1
ATOM 1470 O O . VAL B 1 90 ? 79.381 8.594 43.357 1.00 20.05 105 VAL B O 1
ATOM 1474 N N . LYS B 1 91 ? 77.432 9.463 42.617 1.00 20.36 106 LYS B N 1
ATOM 1475 C CA . LYS B 1 91 ? 77.770 9.304 41.203 1.00 21.58 106 LYS B CA 1
ATOM 1476 C C . LYS B 1 91 ? 79.070 10.063 40.913 1.00 22.24 106 LYS B C 1
ATOM 1477 O O . LYS B 1 91 ? 79.972 9.578 40.202 1.00 22.10 106 LYS B O 1
ATOM 1483 N N . LYS B 1 92 ? 79.165 11.251 41.494 1.00 23.89 107 LYS B N 1
ATOM 1484 C CA . LYS B 1 92 ? 80.317 12.126 41.332 1.00 24.82 107 LYS B CA 1
ATOM 1485 C C . LYS B 1 92 ? 81.607 11.418 41.742 1.00 27.86 107 LYS B C 1
ATOM 1486 O O . LYS B 1 92 ? 82.607 11.420 41.007 1.00 26.68 107 LYS B O 1
ATOM 1492 N N . VAL B 1 93 ? 81.583 10.810 42.918 1.00 21.75 108 VAL B N 1
ATOM 1493 C CA . VAL B 1 93 ? 82.761 10.136 43.426 1.00 19.64 108 VAL B CA 1
ATOM 1494 C C . VAL B 1 93 ? 83.030 8.844 42.647 1.00 20.04 108 VAL B C 1
ATOM 1495 O O . VAL B 1 93 ? 84.188 8.535 42.335 1.00 21.94 108 VAL B O 1
ATOM 1499 N N . GLU B 1 94 ? 81.966 8.113 42.315 1.00 21.23 109 GLU B N 1
ATOM 1500 C CA . GLU B 1 94 ? 82.070 6.879 41.530 1.00 21.09 109 GLU B CA 1
ATOM 1501 C C . GLU B 1 94 ? 82.725 7.114 40.180 1.00 23.74 109 GLU B C 1
ATOM 1502 O O . GLU B 1 94 ? 83.618 6.365 39.778 1.00 24.42 109 GLU B O 1
ATOM 1508 N N . THR B 1 95 ? 82.244 8.126 39.457 1.00 20.34 110 THR B N 1
ATOM 1509 C CA . THR B 1 95 ? 82.709 8.373 38.100 1.00 22.77 110 THR B CA 1
ATOM 1510 C C . THR B 1 95 ? 84.190 8.733 38.137 1.00 23.11 110 THR B C 1
ATOM 1511 O O . THR B 1 95 ? 84.975 8.284 37.298 1.00 24.69 110 THR B O 1
ATOM 1515 N N . THR B 1 96 ? 84.576 9.525 39.132 1.00 22.07 111 THR B N 1
ATOM 1516 C CA . THR B 1 96 ? 85.975 9.948 39.260 1.00 24.32 111 THR B CA 1
ATOM 1517 C C . THR B 1 96 ? 86.895 8.785 39.646 1.00 22.92 111 THR B C 1
ATOM 1518 O O . THR B 1 96 ? 88.019 8.672 39.154 1.00 24.68 111 THR B O 1
ATOM 1522 N N . GLN B 1 97 ? 86.420 7.917 40.529 1.00 19.80 112 GLN B N 1
ATOM 1523 C CA . GLN B 1 97 ? 87.218 6.755 40.915 1.00 21.47 112 GLN B CA 1
ATOM 1524 C C . GLN B 1 97 ? 87.444 5.862 39.696 1.00 22.85 112 GLN B C 1
ATOM 1525 O O . GLN B 1 97 ? 88.555 5.355 39.458 1.00 21.51 112 GLN B O 1
ATOM 1531 N N . ASP B 1 98 ? 86.401 5.696 38.890 1.00 21.99 113 ASP B N 1
ATOM 1532 C CA . ASP B 1 98 ? 86.532 4.904 37.674 1.00 25.12 113 ASP B CA 1
ATOM 1533 C C . ASP B 1 98 ? 87.537 5.544 36.713 1.00 30.44 113 ASP B C 1
ATOM 1534 O O . ASP B 1 98 ? 88.354 4.853 36.096 1.00 30.91 113 ASP B O 1
ATOM 1539 N N . GLU B 1 99 ? 87.487 6.870 36.607 1.00 27.53 114 GLU B N 1
ATOM 1540 C CA . GLU B 1 99 ? 88.442 7.629 35.809 1.00 36.59 114 GLU B CA 1
ATOM 1541 C C . GLU B 1 99 ? 89.878 7.358 36.272 1.00 31.49 114 GLU B C 1
ATOM 1542 O O . GLU B 1 99 ? 90.788 7.136 35.463 1.00 34.18 114 GLU B O 1
ATOM 1548 N N . LEU B 1 100 ? 90.075 7.364 37.586 1.00 28.49 115 LEU B N 1
ATOM 1549 C CA . LEU B 1 100 ? 91.408 7.183 38.154 1.00 33.76 115 LEU B CA 1
ATOM 1550 C C . LEU B 1 100 ? 91.937 5.770 37.905 1.00 33.03 115 LEU B C 1
ATOM 1551 O O . LEU B 1 100 ? 93.139 5.565 37.784 1.00 29.01 115 LEU B O 1
ATOM 1556 N N . LEU B 1 101 ? 91.036 4.798 37.822 1.00 26.04 116 LEU B N 1
ATOM 1557 C CA . LEU B 1 101 ? 91.422 3.397 37.632 1.00 28.25 116 LEU B CA 1
ATOM 1558 C C . LEU B 1 101 ? 91.605 3.060 36.160 1.00 30.37 116 LEU B C 1
ATOM 1559 O O . LEU B 1 101 ? 91.963 1.934 35.797 1.00 28.79 116 LEU B O 1
ATOM 1564 N N . THR B 1 102 ? 91.393 4.056 35.310 1.00 34.94 117 THR B N 1
ATOM 1565 C CA . THR B 1 102 ? 91.635 3.908 33.874 1.00 39.83 117 THR B CA 1
ATOM 1566 C C . THR B 1 102 ? 93.119 4.064 33.498 1.00 49.28 117 THR B C 1
ATOM 1567 O O . THR B 1 102 ? 93.870 4.781 34.174 1.00 47.93 117 THR B O 1
ATOM 1571 N N . ARG B 1 103 ? 93.513 3.341 32.445 1.00 46.11 118 ARG B N 1
ATOM 1572 C CA . ARG B 1 103 ? 94.779 3.486 31.689 1.00 58.76 118 ARG B CA 1
ATOM 1573 C C . ARG B 1 103 ? 95.773 2.341 31.834 1.00 62.12 118 ARG B C 1
ATOM 1574 O O . ARG B 1 103 ? 96.279 1.846 30.828 1.00 65.55 118 ARG B O 1
ATOM 1582 N N . SER C 1 5 ? -42.712 18.357 79.623 1.00 54.09 20 SER C N 1
ATOM 1583 C CA . SER C 1 5 ? -41.262 18.479 79.554 1.00 34.09 20 SER C CA 1
ATOM 1584 C C . SER C 1 5 ? -40.654 17.317 78.777 1.00 32.98 20 SER C C 1
ATOM 1585 O O . SER C 1 5 ? -39.443 17.097 78.829 1.00 34.17 20 SER C O 1
ATOM 1588 N N . ALA C 1 6 ? -41.492 16.573 78.062 1.00 30.96 21 ALA C N 1
ATOM 1589 C CA . ALA C 1 6 ? -40.997 15.513 77.192 1.00 33.17 21 ALA C CA 1
ATOM 1590 C C . ALA C 1 6 ? -40.051 16.090 76.140 1.00 28.12 21 ALA C C 1
ATOM 1591 O O . ALA C 1 6 ? -39.023 15.491 75.831 1.00 31.06 21 ALA C O 1
ATOM 1593 N N . LEU C 1 7 ? -40.410 17.240 75.579 1.00 29.69 22 LEU C N 1
ATOM 1594 C CA . LEU C 1 7 ? -39.586 17.873 74.544 1.00 25.03 22 LEU C CA 1
ATOM 1595 C C . LEU C 1 7 ? -38.193 18.185 75.066 1.00 28.21 22 LEU C C 1
ATOM 1596 O O . LEU C 1 7 ? -37.194 17.986 74.365 1.00 26.61 22 LEU C O 1
ATOM 1601 N N . SER C 1 8 ? -38.117 18.667 76.304 1.00 29.22 23 SER C N 1
ATOM 1602 C CA . SER C 1 8 ? -36.820 19.062 76.862 1.00 32.28 23 SER C CA 1
ATOM 1603 C C . SER C 1 8 ? -35.936 17.843 77.106 1.00 25.57 23 SER C C 1
ATOM 1604 O O . SER C 1 8 ? -34.703 17.916 76.986 1.00 29.70 23 SER C O 1
ATOM 1607 N N . ILE C 1 9 ? -36.568 16.725 77.449 1.00 29.41 24 ILE C N 1
ATOM 1608 C CA . ILE C 1 9 ? -35.849 15.468 77.625 1.00 29.63 24 ILE C CA 1
ATOM 1609 C C . ILE C 1 9 ? -35.346 14.969 76.279 1.00 30.87 24 ILE C C 1
ATOM 1610 O O . ILE C 1 9 ? -34.186 14.581 76.159 1.00 28.95 24 ILE C O 1
ATOM 1615 N N . LEU C 1 10 ? -36.217 14.989 75.268 1.00 29.43 25 LEU C N 1
ATOM 1616 C CA . LEU C 1 10 ? -35.823 14.536 73.935 1.00 26.71 25 LEU C CA 1
ATOM 1617 C C . LEU C 1 10 ? -34.712 15.406 73.352 1.00 29.48 25 LEU C C 1
ATOM 1618 O O . LEU C 1 10 ? -33.784 14.898 72.730 1.00 28.27 25 LEU C O 1
ATOM 1623 N N . SER C 1 11 ? -34.806 16.715 73.564 1.00 25.32 26 SER C N 1
ATOM 1624 C CA . SER C 1 11 ? -33.767 17.642 73.130 1.00 30.15 26 SER C CA 1
ATOM 1625 C C . SER C 1 11 ? -32.438 17.343 73.800 1.00 29.38 26 SER C C 1
ATOM 1626 O O . SER C 1 11 ? -31.390 17.340 73.147 1.00 33.09 26 SER C O 1
ATOM 1629 N N . LEU C 1 12 ? -32.475 17.091 75.106 1.00 24.19 27 LEU C N 1
ATOM 1630 C CA . LEU C 1 12 ? -31.250 16.851 75.859 1.00 24.06 27 LEU C CA 1
ATOM 1631 C C . LEU C 1 12 ? -30.634 15.517 75.453 1.00 26.93 27 LEU C C 1
ATOM 1632 O O . LEU C 1 12 ? -29.408 15.409 75.285 1.00 26.47 27 LEU C O 1
ATOM 1637 N N . LEU C 1 13 ? -31.486 14.510 75.279 1.00 27.77 28 LEU C N 1
ATOM 1638 C CA . LEU C 1 13 ? -31.044 13.190 74.827 1.00 33.74 28 LEU C CA 1
ATOM 1639 C C . LEU C 1 13 ? -30.333 13.313 73.501 1.00 31.41 28 LEU C C 1
ATOM 1640 O O . LEU C 1 13 ? -29.302 12.669 73.271 1.00 35.18 28 LEU C O 1
ATOM 1645 N N . GLU C 1 14 ? -30.906 14.128 72.619 1.00 34.39 29 GLU C N 1
ATOM 1646 C CA . GLU C 1 14 ? -30.331 14.351 71.299 1.00 41.32 29 GLU C CA 1
ATOM 1647 C C . GLU C 1 14 ? -28.947 14.973 71.395 1.00 38.00 29 GLU C C 1
ATOM 1648 O O . GLU C 1 14 ? -28.016 14.548 70.699 1.00 38.67 29 GLU C O 1
ATOM 1654 N N . ARG C 1 15 ? -28.811 15.980 72.255 1.00 32.14 30 ARG C N 1
ATOM 1655 C CA . ARG C 1 15 ? -27.514 16.626 72.445 1.00 28.64 30 ARG C CA 1
ATOM 1656 C C . ARG C 1 15 ? -26.506 15.638 73.028 1.00 24.88 30 ARG C C 1
ATOM 1657 O O . ARG C 1 15 ? -25.338 15.620 72.630 1.00 25.67 30 ARG C O 1
ATOM 1665 N N . VAL C 1 16 ? -26.946 14.795 73.956 1.00 23.22 31 VAL C N 1
ATOM 1666 C CA . VAL C 1 16 ? -26.016 13.852 74.597 1.00 26.75 31 VAL C CA 1
ATOM 1667 C C . VAL C 1 16 ? -25.533 12.770 73.625 1.00 30.80 31 VAL C C 1
ATOM 1668 O O . VAL C 1 16 ? -24.321 12.462 73.541 1.00 27.52 31 VAL C O 1
ATOM 1672 N N . SER C 1 17 ? -26.491 12.193 72.903 1.00 28.86 32 SER C N 1
ATOM 1673 C CA . SER C 1 17 ? -26.210 11.212 71.862 1.00 34.22 32 SER C CA 1
ATOM 1674 C C . SER C 1 17 ? -25.232 11.775 70.836 1.00 37.51 32 SER C C 1
ATOM 1675 O O . SER C 1 17 ? -24.255 11.120 70.458 1.00 37.07 32 SER C O 1
ATOM 1678 N N . THR C 1 18 ? -25.508 12.996 70.391 1.00 33.18 33 THR C N 1
ATOM 1679 C CA . THR C 1 18 ? -24.624 13.720 69.474 1.00 32.84 33 THR C CA 1
ATOM 1680 C C . THR C 1 18 ? -23.217 13.908 70.022 1.00 36.94 33 THR C C 1
ATOM 1681 O O . THR C 1 18 ? -22.222 13.613 69.339 1.00 33.33 33 THR C O 1
ATOM 1685 N N . ILE C 1 19 ? -23.131 14.403 71.254 1.00 30.02 34 ILE C N 1
ATOM 1686 C CA . ILE C 1 19 ? -21.838 14.638 71.884 1.00 27.49 34 ILE C CA 1
ATOM 1687 C C . ILE C 1 19 ? -21.033 13.344 72.087 1.00 27.11 34 ILE C C 1
ATOM 1688 O O . ILE C 1 19 ? -19.838 13.305 71.783 1.00 25.95 34 ILE C O 1
ATOM 1693 N N . ILE C 1 20 ? -21.665 12.281 72.581 1.00 24.55 35 ILE C N 1
ATOM 1694 C CA . ILE C 1 20 ? -20.908 11.035 72.823 1.00 25.32 35 ILE C CA 1
ATOM 1695 C C . ILE C 1 20 ? -20.415 10.363 71.524 1.00 26.69 35 ILE C C 1
ATOM 1696 O O . ILE C 1 20 ? -19.321 9.757 71.489 1.00 26.89 35 ILE C O 1
ATOM 1701 N N . ASP C 1 21 ? -21.203 10.484 70.457 1.00 30.22 36 ASP C N 1
ATOM 1702 C CA . ASP C 1 21 ? -20.825 9.945 69.154 1.00 31.17 36 ASP C CA 1
ATOM 1703 C C . ASP C 1 21 ? -19.575 10.667 68.660 1.00 29.32 36 ASP C C 1
ATOM 1704 O O . ASP C 1 21 ? -18.661 10.048 68.103 1.00 32.61 36 ASP C O 1
ATOM 1709 N N . GLY C 1 22 ? -19.514 11.975 68.898 1.00 29.45 37 GLY C N 1
ATOM 1710 C CA . GLY C 1 22 ? -18.321 12.738 68.556 1.00 31.13 37 GLY C CA 1
ATOM 1711 C C . GLY C 1 22 ? -17.116 12.371 69.410 1.00 33.85 37 GLY C C 1
ATOM 1712 O O . GLY C 1 22 ? -15.988 12.255 68.906 1.00 30.22 37 GLY C O 1
ATOM 1713 N N . VAL C 1 23 ? -17.350 12.195 70.710 1.00 29.08 38 VAL C N 1
ATOM 1714 C CA . VAL C 1 23 ? -16.298 11.780 71.647 1.00 28.93 38 VAL C CA 1
ATOM 1715 C C . VAL C 1 23 ? -15.719 10.427 71.250 1.00 25.00 38 VAL C C 1
ATOM 1716 O O . VAL C 1 23 ? -14.485 10.213 71.276 1.00 24.74 38 VAL C O 1
ATOM 1720 N N . GLN C 1 24 ? -16.602 9.505 70.884 1.00 26.44 39 GLN C N 1
ATOM 1721 C CA . GLN C 1 24 ? -16.178 8.180 70.447 1.00 27.95 39 GLN C CA 1
ATOM 1722 C C . GLN C 1 24 ? -15.303 8.276 69.199 1.00 36.72 39 GLN C C 1
ATOM 1723 O O . GLN C 1 24 ? -14.233 7.658 69.130 1.00 28.61 39 GLN C O 1
ATOM 1729 N N . ALA C 1 25 ? -15.759 9.064 68.226 1.00 31.19 40 ALA C N 1
ATOM 1730 C CA . ALA C 1 25 ? -15.031 9.255 66.971 1.00 30.82 40 ALA C CA 1
ATOM 1731 C C . ALA C 1 25 ? -13.677 9.889 67.238 1.00 30.11 40 ALA C C 1
ATOM 1732 O O . ALA C 1 25 ? -12.671 9.499 66.642 1.00 33.94 40 ALA C O 1
ATOM 1734 N N . SER C 1 26 ? -13.644 10.864 68.143 1.00 28.60 41 SER C N 1
ATOM 1735 C CA . SER C 1 26 ? -12.376 11.482 68.534 1.00 31.66 41 SER C CA 1
ATOM 1736 C C . SER C 1 26 ? -11.415 10.503 69.206 1.00 37.08 41 SER C C 1
ATOM 1737 O O . SER C 1 26 ? -10.204 10.537 68.948 1.00 32.85 41 SER C O 1
ATOM 1740 N N . GLN C 1 27 ? -11.942 9.648 70.080 1.00 25.09 42 GLN C N 1
ATOM 1741 C CA . GLN C 1 27 ? -11.103 8.665 70.765 1.00 27.93 42 GLN C CA 1
ATOM 1742 C C . GLN C 1 27 ? -10.480 7.697 69.766 1.00 27.10 42 GLN C C 1
ATOM 1743 O O . GLN C 1 27 ? -9.304 7.302 69.889 1.00 29.27 42 GLN C O 1
ATOM 1749 N N . GLN C 1 28 ? -11.267 7.314 68.767 1.00 32.62 43 GLN C N 1
ATOM 1750 C CA . GLN C 1 28 ? -10.753 6.450 67.714 1.00 29.33 43 GLN C CA 1
ATOM 1751 C C . GLN C 1 28 ? -9.603 7.117 66.963 1.00 31.03 43 GLN C C 1
ATOM 1752 O O . GLN C 1 28 ? -8.590 6.472 66.663 1.00 31.92 43 GLN C O 1
ATOM 1758 N N . ARG C 1 29 ? -9.752 8.407 66.668 1.00 31.26 44 ARG C N 1
ATOM 1759 C CA . ARG C 1 29 ? -8.693 9.151 65.977 1.00 35.24 44 ARG C CA 1
ATOM 1760 C C . ARG C 1 29 ? -7.423 9.260 66.815 1.00 36.87 44 ARG C C 1
ATOM 1761 O O . ARG C 1 29 ? -6.304 9.223 66.281 1.00 31.91 44 ARG C O 1
ATOM 1769 N N . MET C 1 30 ? -7.607 9.392 68.115 1.00 29.28 45 MET C N 1
ATOM 1770 C CA . MET C 1 30 ? -6.495 9.472 69.046 1.00 32.23 45 MET C CA 1
ATOM 1771 C C . MET C 1 30 ? -5.741 8.140 69.186 1.00 32.17 45 MET C C 1
ATOM 1772 O O . MET C 1 30 ? -4.534 8.131 69.296 1.00 29.30 45 MET C O 1
ATOM 1777 N N . GLU C 1 31 ? -6.485 7.046 69.165 1.00 29.43 46 GLU C N 1
ATOM 1778 C CA . GLU C 1 31 ? -5.943 5.711 69.145 1.00 36.03 46 GLU C CA 1
ATOM 1779 C C . GLU C 1 31 ? -5.082 5.509 67.943 1.00 35.69 46 GLU C C 1
ATOM 1780 O O . GLU C 1 31 ? -4.047 4.935 68.008 1.00 30.46 46 GLU C O 1
ATOM 1786 N N . GLU C 1 32 ? -5.558 5.995 66.824 1.00 34.80 47 GLU C N 1
ATOM 1787 C CA . GLU C 1 32 ? -4.871 5.902 65.580 1.00 36.96 47 GLU C CA 1
ATOM 1788 C C . GLU C 1 32 ? -3.622 6.745 65.600 1.00 32.54 47 GLU C C 1
ATOM 1789 O O . GLU C 1 32 ? -2.589 6.309 65.171 1.00 32.73 47 GLU C O 1
ATOM 1795 N N . ARG C 1 33 ? -3.737 7.968 66.081 1.00 28.00 48 ARG C N 1
ATOM 1796 C CA . ARG C 1 33 ? -2.601 8.863 66.173 1.00 31.07 48 ARG C CA 1
ATOM 1797 C C . ARG C 1 33 ? -1.515 8.283 67.070 1.00 32.23 48 ARG C C 1
ATOM 1798 O O . ARG C 1 33 ? -0.365 8.395 66.781 1.00 33.47 48 ARG C O 1
ATOM 1806 N N . GLN C 1 34 ? -1.896 7.687 68.165 1.00 25.88 49 GLN C N 1
ATOM 1807 C CA . GLN C 1 34 ? -0.894 7.142 69.080 1.00 30.39 49 GLN C CA 1
ATOM 1808 C C . GLN C 1 34 ? -0.166 5.928 68.501 1.00 31.41 49 GLN C C 1
ATOM 1809 O O . GLN C 1 34 ? 1.029 5.741 68.730 1.00 29.82 49 GLN C O 1
ATOM 1815 N N . GLN C 1 35 ? -0.876 5.099 67.748 1.00 28.90 50 GLN C N 1
ATOM 1816 C CA . GLN C 1 35 ? -0.240 3.939 67.131 1.00 31.51 50 GLN C CA 1
ATOM 1817 C C . GLN C 1 35 ? 0.716 4.372 66.015 1.00 32.90 50 GLN C C 1
ATOM 1818 O O . GLN C 1 35 ? 1.759 3.739 65.797 1.00 27.28 50 GLN C O 1
ATOM 1824 N N . GLN C 1 36 ? 0.362 5.448 65.311 1.00 29.64 51 GLN C N 1
ATOM 1825 C CA . GLN C 1 36 ? 1.259 6.049 64.315 1.00 32.58 51 GLN C CA 1
ATOM 1826 C C . GLN C 1 36 ? 2.491 6.604 65.016 1.00 28.24 51 GLN C C 1
ATOM 1827 O O . GLN C 1 36 ? 3.623 6.531 64.500 1.00 29.48 51 GLN C O 1
ATOM 1833 N N . LEU C 1 37 ? 2.277 7.150 66.210 1.00 27.23 52 LEU C N 1
ATOM 1834 C CA . LEU C 1 37 ? 3.383 7.676 67.002 1.00 35.03 52 LEU C CA 1
ATOM 1835 C C . LEU C 1 37 ? 4.311 6.562 67.479 1.00 31.81 52 LEU C C 1
ATOM 1836 O O . LEU C 1 37 ? 5.533 6.715 67.433 1.00 27.36 52 LEU C O 1
ATOM 1841 N N . GLU C 1 38 ? 3.738 5.439 67.912 1.00 29.70 53 GLU C N 1
ATOM 1842 C CA . GLU C 1 38 ? 4.536 4.280 68.311 1.00 31.82 53 GLU C CA 1
ATOM 1843 C C . GLU C 1 38 ? 5.419 3.814 67.161 1.00 30.80 53 GLU C C 1
ATOM 1844 O O . GLU C 1 38 ? 6.583 3.459 67.363 1.00 30.94 53 GLU C O 1
ATOM 1850 N N . GLY C 1 39 ? 4.855 3.798 65.956 1.00 27.99 54 GLY C N 1
ATOM 1851 C CA . GLY C 1 39 ? 5.613 3.391 64.788 1.00 28.56 54 GLY C CA 1
ATOM 1852 C C . GLY C 1 39 ? 6.782 4.317 64.523 1.00 26.23 54 GLY C C 1
ATOM 1853 O O . GLY C 1 39 ? 7.895 3.850 64.241 1.00 26.19 54 GLY C O 1
ATOM 1854 N N . SER C 1 40 ? 6.535 5.626 64.599 1.00 27.79 55 SER C N 1
ATOM 1855 C CA . SER C 1 40 ? 7.598 6.612 64.376 1.00 32.23 55 SER C CA 1
ATOM 1856 C C . SER C 1 40 ? 8.701 6.523 65.425 1.00 25.92 55 SER C C 1
ATOM 1857 O O . SER C 1 40 ? 9.891 6.632 65.096 1.00 24.45 55 SER C O 1
ATOM 1860 N N . VAL C 1 41 ? 8.315 6.334 66.684 1.00 25.62 56 VAL C N 1
ATOM 1861 C CA . VAL C 1 41 ? 9.297 6.158 67.754 1.00 28.60 56 VAL C CA 1
ATOM 1862 C C . VAL C 1 41 ? 10.142 4.897 67.541 1.00 27.62 56 VAL C C 1
ATOM 1863 O O . VAL C 1 41 ? 11.376 4.909 67.686 1.00 23.02 56 VAL C O 1
ATOM 1867 N N . SER C 1 42 ? 9.481 3.797 67.191 1.00 23.60 57 SER C N 1
ATOM 1868 C CA . SER C 1 42 ? 10.191 2.564 66.903 1.00 24.25 57 SER C CA 1
ATOM 1869 C C . SER C 1 42 ? 11.201 2.768 65.772 1.00 24.19 57 SER C C 1
ATOM 1870 O O . SER C 1 42 ? 12.300 2.218 65.802 1.00 24.85 57 SER C O 1
ATOM 1873 N N . ALA C 1 43 ? 10.824 3.579 64.790 1.00 25.72 58 ALA C N 1
ATOM 1874 C CA . ALA C 1 43 ? 11.680 3.844 63.641 1.00 29.77 58 ALA C CA 1
ATOM 1875 C C . ALA C 1 43 ? 12.908 4.662 64.031 1.00 27.10 58 ALA C C 1
ATOM 1876 O O . ALA C 1 43 ? 14.012 4.381 63.568 1.00 29.36 58 ALA C O 1
ATOM 1878 N N . VAL C 1 44 ? 12.722 5.697 64.850 1.00 31.24 59 VAL C N 1
ATOM 1879 C CA A VAL C 1 44 ? 13.848 6.508 65.305 0.42 27.68 59 VAL C CA 1
ATOM 1880 C CA B VAL C 1 44 ? 13.870 6.497 65.274 0.58 28.59 59 VAL C CA 1
ATOM 1881 C C . VAL C 1 44 ? 14.793 5.704 66.197 1.00 25.74 59 VAL C C 1
ATOM 1882 O O . VAL C 1 44 ? 16.021 5.842 66.116 1.00 26.59 59 VAL C O 1
ATOM 1889 N N . GLN C 1 45 ? 14.223 4.859 67.055 1.00 22.48 60 GLN C N 1
ATOM 1890 C CA . GLN C 1 45 ? 15.045 4.001 67.914 1.00 27.09 60 GLN C CA 1
ATOM 1891 C C . GLN C 1 45 ? 15.946 3.126 67.066 1.00 28.47 60 GLN C C 1
ATOM 1892 O O . GLN C 1 45 ? 17.138 2.978 67.347 1.00 24.43 60 GLN C O 1
ATOM 1898 N N . SER C 1 46 ? 15.359 2.532 66.029 1.00 29.17 61 SER C N 1
ATOM 1899 C CA . SER C 1 46 ? 16.088 1.639 65.136 1.00 27.40 61 SER C CA 1
ATOM 1900 C C . SER C 1 46 ? 17.188 2.374 64.389 1.00 23.01 61 SER C C 1
ATOM 1901 O O . SER C 1 46 ? 18.320 1.889 64.289 1.00 24.06 61 SER C O 1
ATOM 1904 N N . GLU C 1 47 ? 16.863 3.552 63.873 1.00 22.89 62 GLU C N 1
ATOM 1905 C CA . GLU C 1 47 ? 17.830 4.321 63.095 1.00 30.84 62 GLU C CA 1
ATOM 1906 C C . GLU C 1 47 ? 18.954 4.842 63.971 1.00 22.92 62 GLU C C 1
ATOM 1907 O O . GLU C 1 47 ? 20.119 4.876 63.550 1.00 23.49 62 GLU C O 1
ATOM 1913 N N . LEU C 1 48 ? 18.627 5.223 65.199 1.00 21.90 63 LEU C N 1
ATOM 1914 C CA . LEU C 1 48 ? 19.668 5.644 66.144 1.00 22.51 63 LEU C CA 1
ATOM 1915 C C . LEU C 1 48 ? 20.671 4.524 66.423 1.00 24.05 63 LEU C C 1
ATOM 1916 O O . LEU C 1 48 ? 21.884 4.745 66.411 1.00 22.62 63 LEU C O 1
ATOM 1921 N N . LEU C 1 49 ? 20.173 3.313 66.657 1.00 22.17 64 LEU C N 1
ATOM 1922 C CA . LEU C 1 49 ? 21.055 2.184 66.925 1.00 24.86 64 LEU C CA 1
ATOM 1923 C C . LEU C 1 49 ? 21.919 1.851 65.714 1.00 21.68 64 LEU C C 1
ATOM 1924 O O . LEU C 1 49 ? 23.075 1.460 65.863 1.00 23.88 64 LEU C O 1
ATOM 1929 N N . LYS C 1 50 ? 21.364 2.013 64.512 1.00 23.50 65 LYS C N 1
ATOM 1930 C CA . LYS C 1 50 ? 22.126 1.742 63.302 1.00 26.20 65 LYS C CA 1
ATOM 1931 C C . LYS C 1 50 ? 23.257 2.757 63.165 1.00 21.76 65 LYS C C 1
ATOM 1932 O O . LYS C 1 50 ? 24.384 2.392 62.830 1.00 24.46 65 LYS C O 1
ATOM 1938 N N . LEU C 1 51 ? 22.944 4.028 63.422 1.00 25.65 66 LEU C N 1
ATOM 1939 C CA . LEU C 1 51 ? 23.942 5.097 63.335 1.00 21.60 66 LEU C CA 1
ATOM 1940 C C . LEU C 1 51 ? 25.031 4.886 64.376 1.00 21.11 66 LEU C C 1
ATOM 1941 O O . LEU C 1 51 ? 26.225 5.114 64.110 1.00 25.73 66 LEU C O 1
ATOM 1946 N N . ALA C 1 52 ? 24.625 4.426 65.556 1.00 20.96 67 ALA C N 1
ATOM 1947 C CA . ALA C 1 52 ? 25.561 4.149 66.638 1.00 20.90 67 ALA C CA 1
ATOM 1948 C C . ALA C 1 52 ? 26.550 3.076 66.210 1.00 25.87 67 ALA C C 1
ATOM 1949 O O . ALA C 1 52 ? 27.753 3.185 66.468 1.00 26.31 67 ALA C O 1
ATOM 1951 N N . ARG C 1 53 ? 26.040 2.042 65.545 1.00 24.87 68 ARG C N 1
ATOM 1952 C CA . ARG C 1 53 ? 26.897 0.968 65.044 1.00 23.69 68 ARG C CA 1
ATOM 1953 C C . ARG C 1 53 ? 27.833 1.497 63.975 1.00 23.53 68 ARG C C 1
ATOM 1954 O O . ARG C 1 53 ? 29.023 1.136 63.944 1.00 24.10 68 ARG C O 1
ATOM 1962 N N . ASP C 1 54 ? 27.296 2.320 63.074 1.00 23.79 69 ASP C N 1
ATOM 1963 C CA . ASP C 1 54 ? 28.098 2.905 62.002 1.00 28.00 69 ASP C CA 1
ATOM 1964 C C . ASP C 1 54 ? 29.217 3.749 62.586 1.00 26.82 69 ASP C C 1
ATOM 1965 O O . ASP C 1 54 ? 30.377 3.615 62.190 1.00 28.42 69 ASP C O 1
ATOM 1970 N N . HIS C 1 55 ? 28.885 4.613 63.536 1.00 22.92 70 HIS C N 1
ATOM 1971 C CA . HIS C 1 55 ? 29.933 5.411 64.172 1.00 21.60 70 HIS C CA 1
ATOM 1972 C C . HIS C 1 55 ? 30.972 4.535 64.862 1.00 22.32 70 HIS C C 1
ATOM 1973 O O . HIS C 1 55 ? 32.176 4.818 64.789 1.00 23.76 70 HIS C O 1
ATOM 1980 N N . GLY C 1 56 ? 30.522 3.476 65.538 1.00 22.23 71 GLY C N 1
ATOM 1981 C CA . GLY C 1 56 ? 31.457 2.579 66.221 1.00 26.32 71 GLY C CA 1
ATOM 1982 C C . GLY C 1 56 ? 32.467 1.967 65.270 1.00 33.15 71 GLY C C 1
ATOM 1983 O O . GLY C 1 56 ? 33.647 1.797 65.602 1.00 26.55 71 GLY C O 1
ATOM 1984 N N . ALA C 1 57 ? 32.010 1.639 64.067 1.00 30.50 72 ALA C N 1
ATOM 1985 C CA . ALA C 1 57 ? 32.900 1.106 63.042 1.00 30.04 72 ALA C CA 1
ATOM 1986 C C . ALA C 1 57 ? 33.936 2.153 62.619 1.00 34.47 72 ALA C C 1
ATOM 1987 O O . ALA C 1 57 ? 35.122 1.845 62.441 1.00 27.04 72 ALA C O 1
ATOM 1989 N N . THR C 1 58 ? 33.479 3.388 62.442 1.00 29.85 73 THR C N 1
ATOM 1990 C CA . THR C 1 58 ? 34.354 4.498 62.089 1.00 23.75 73 THR C CA 1
ATOM 1991 C C . THR C 1 58 ? 35.385 4.761 63.182 1.00 26.03 73 THR C C 1
ATOM 1992 O O . THR C 1 58 ? 36.578 4.970 62.900 1.00 27.18 73 THR C O 1
ATOM 1996 N N . ALA C 1 59 ? 34.933 4.744 64.434 1.00 22.42 74 ALA C N 1
ATOM 1997 C CA . ALA C 1 59 ? 35.838 4.980 65.558 1.00 21.44 74 ALA C CA 1
ATOM 1998 C C . ALA C 1 59 ? 36.876 3.866 65.629 1.00 23.17 74 ALA C C 1
ATOM 1999 O O . ALA C 1 59 ? 38.051 4.117 65.919 1.00 29.75 74 ALA C O 1
ATOM 2001 N N . THR C 1 60 ? 36.448 2.637 65.351 1.00 24.89 75 THR C N 1
ATOM 2002 C CA . THR C 1 60 ? 37.382 1.506 65.306 1.00 25.54 75 THR C CA 1
ATOM 2003 C C . THR C 1 60 ? 38.468 1.721 64.252 1.00 33.63 75 THR C C 1
ATOM 2004 O O . THR C 1 60 ? 39.658 1.474 64.502 1.00 29.97 75 THR C O 1
ATOM 2008 N N . THR C 1 61 ? 38.054 2.174 63.070 1.00 28.27 76 THR C N 1
ATOM 2009 C CA . THR C 1 61 ? 38.989 2.438 61.979 1.00 33.10 76 THR C CA 1
ATOM 2010 C C . THR C 1 61 ? 39.931 3.588 62.332 1.00 28.68 76 THR C C 1
ATOM 2011 O O . THR C 1 61 ? 41.134 3.539 62.042 1.00 31.96 76 THR C O 1
ATOM 2015 N N . VAL C 1 62 ? 39.388 4.612 62.984 1.00 33.18 77 VAL C N 1
ATOM 2016 C CA . VAL C 1 62 ? 40.188 5.753 63.411 1.00 32.67 77 VAL C CA 1
ATOM 2017 C C . VAL C 1 62 ? 41.309 5.344 64.374 1.00 32.82 77 VAL C C 1
ATOM 2018 O O . VAL C 1 62 ? 42.443 5.803 64.231 1.00 32.25 77 VAL C O 1
ATOM 2022 N N . ASP C 1 63 ? 41.013 4.472 65.332 1.00 33.76 78 ASP C N 1
ATOM 2023 C CA . ASP C 1 63 ? 42.074 4.003 66.234 1.00 34.32 78 ASP C CA 1
ATOM 2024 C C . ASP C 1 63 ? 43.192 3.287 65.486 1.00 34.88 78 ASP C C 1
ATOM 2025 O O . ASP C 1 63 ? 44.362 3.473 65.812 1.00 35.71 78 ASP C O 1
ATOM 2030 N N . LYS C 1 64 ? 42.837 2.482 64.487 1.00 33.75 79 LYS C N 1
ATOM 2031 C CA . LYS C 1 64 ? 43.843 1.809 63.661 1.00 36.26 79 LYS C CA 1
ATOM 2032 C C . LYS C 1 64 ? 44.706 2.831 62.936 1.00 33.78 79 LYS C C 1
ATOM 2033 O O . LYS C 1 64 ? 45.921 2.641 62.785 1.00 32.76 79 LYS C O 1
ATOM 2039 N N . LEU C 1 65 ? 44.074 3.905 62.467 1.00 32.23 80 LEU C N 1
ATOM 2040 C CA . LEU C 1 65 ? 44.807 4.968 61.785 1.00 33.88 80 LEU C CA 1
ATOM 2041 C C . LEU C 1 65 ? 45.791 5.643 62.742 1.00 35.19 80 LEU C C 1
ATOM 2042 O O . LEU C 1 65 ? 46.911 5.976 62.353 1.00 34.43 80 LEU C O 1
ATOM 2047 N N . LEU C 1 66 ? 45.378 5.824 63.994 1.00 32.50 81 LEU C N 1
ATOM 2048 C CA . LEU C 1 66 ? 46.278 6.329 65.025 1.00 33.71 81 LEU C CA 1
ATOM 2049 C C . LEU C 1 66 ? 47.482 5.410 65.152 1.00 33.83 81 LEU C C 1
ATOM 2050 O O . LEU C 1 66 ? 48.634 5.865 65.138 1.00 36.27 81 LEU C O 1
ATOM 2055 N N . GLN C 1 67 ? 47.211 4.112 65.263 1.00 33.01 82 GLN C N 1
ATOM 2056 C CA . GLN C 1 67 ? 48.277 3.114 65.386 1.00 33.78 82 GLN C CA 1
ATOM 2057 C C . GLN C 1 67 ? 49.186 3.165 64.174 1.00 38.53 82 GLN C C 1
ATOM 2058 O O . GLN C 1 67 ? 50.411 3.114 64.311 1.00 36.09 82 GLN C O 1
ATOM 2064 N N . LYS C 1 68 ? 48.590 3.247 62.986 1.00 33.97 83 LYS C N 1
ATOM 2065 C CA . LYS C 1 68 ? 49.376 3.249 61.752 1.00 37.58 83 LYS C CA 1
ATOM 2066 C C . LYS C 1 68 ? 50.209 4.516 61.629 1.00 35.44 83 LYS C C 1
ATOM 2067 O O . LYS C 1 68 ? 51.332 4.482 61.122 1.00 40.15 83 LYS C O 1
ATOM 2073 N N . ALA C 1 69 ? 49.657 5.631 62.088 1.00 33.28 84 ALA C N 1
ATOM 2074 C CA . ALA C 1 69 ? 50.376 6.900 62.068 1.00 35.01 84 ALA C CA 1
ATOM 2075 C C . ALA C 1 69 ? 51.639 6.841 62.936 1.00 39.87 84 ALA C C 1
ATOM 2076 O O . ALA C 1 69 ? 52.695 7.332 62.528 1.00 36.55 84 ALA C O 1
ATOM 2078 N N . ARG C 1 70 ? 51.530 6.252 64.127 1.00 34.83 85 ARG C N 1
ATOM 2079 C CA . ARG C 1 70 ? 52.692 6.093 65.007 1.00 36.60 85 ARG C CA 1
ATOM 2080 C C . ARG C 1 70 ? 53.776 5.255 64.350 1.00 37.71 85 ARG C C 1
ATOM 2081 O O . ARG C 1 70 ? 54.962 5.595 64.410 1.00 39.49 85 ARG C O 1
ATOM 2089 N N . ARG C 1 71 ? 53.376 4.147 63.734 1.00 37.45 86 ARG C N 1
ATOM 2090 C CA . ARG C 1 71 ? 54.345 3.254 63.096 1.00 35.67 86 ARG C CA 1
ATOM 2091 C C . ARG C 1 71 ? 55.062 3.958 61.945 1.00 38.38 86 ARG C C 1
ATOM 2092 O O . ARG C 1 71 ? 56.283 3.843 61.796 1.00 37.43 86 ARG C O 1
ATOM 2100 N N . VAL C 1 72 ? 54.306 4.698 61.140 1.00 33.24 87 VAL C N 1
ATOM 2101 C CA . VAL C 1 72 ? 54.884 5.362 59.973 1.00 35.13 87 VAL C CA 1
ATOM 2102 C C . VAL C 1 72 ? 55.857 6.463 60.392 1.00 37.17 87 VAL C C 1
ATOM 2103 O O . VAL C 1 72 ? 56.964 6.562 59.848 1.00 34.29 87 VAL C O 1
ATOM 2107 N N . SER C 1 73 ? 55.455 7.262 61.378 1.00 36.10 88 SER C N 1
ATOM 2108 C CA . SER C 1 73 ? 56.308 8.319 61.910 1.00 40.18 88 SER C CA 1
ATOM 2109 C C . SER C 1 73 ? 57.634 7.762 62.436 1.00 38.32 88 SER C C 1
ATOM 2110 O O . SER C 1 73 ? 58.678 8.393 62.274 1.00 42.72 88 SER C O 1
ATOM 2113 N N . THR C 1 74 ? 57.583 6.590 63.069 1.00 32.73 89 THR C N 1
ATOM 2114 C CA . THR C 1 74 ? 58.794 5.907 63.535 1.00 42.52 89 THR C CA 1
ATOM 2115 C C . THR C 1 74 ? 59.666 5.459 62.357 1.00 38.82 89 THR C C 1
ATOM 2116 O O . THR C 1 74 ? 60.904 5.592 62.384 1.00 36.40 89 THR C O 1
ATOM 2120 N N . HIS C 1 75 ? 59.023 4.934 61.317 1.00 34.45 90 HIS C N 1
ATOM 2121 C CA . HIS C 1 75 ? 59.746 4.486 60.130 1.00 40.79 90 HIS C CA 1
ATOM 2122 C C . HIS C 1 75 ? 60.427 5.654 59.416 1.00 37.17 90 HIS C C 1
ATOM 2123 O O . HIS C 1 75 ? 61.540 5.513 58.896 1.00 33.60 90 HIS C O 1
ATOM 2130 N N . VAL C 1 76 ? 59.762 6.805 59.384 1.00 31.61 91 VAL C N 1
ATOM 2131 C CA . VAL C 1 76 ? 60.323 7.959 58.690 1.00 32.39 91 VAL C CA 1
ATOM 2132 C C . VAL C 1 76 ? 61.539 8.528 59.427 1.00 37.02 91 VAL C C 1
ATOM 2133 O O . VAL C 1 76 ? 62.564 8.822 58.806 1.00 33.72 91 VAL C O 1
ATOM 2137 N N . LYS C 1 77 ? 61.436 8.660 60.747 1.00 35.84 92 LYS C N 1
ATOM 2138 C CA . LYS C 1 77 ? 62.585 9.052 61.564 1.00 34.63 92 LYS C CA 1
ATOM 2139 C C . LYS C 1 77 ? 63.762 8.097 61.375 1.00 35.50 92 LYS C C 1
ATOM 2140 O O . LYS C 1 77 ? 64.910 8.531 61.297 1.00 32.77 92 LYS C O 1
ATOM 2146 N N . GLU C 1 78 ? 63.472 6.800 61.299 1.00 32.40 93 GLU C N 1
ATOM 2147 C CA . GLU C 1 78 ? 64.512 5.789 61.080 1.00 36.09 93 GLU C CA 1
ATOM 2148 C C . GLU C 1 78 ? 65.167 5.894 59.695 1.00 31.99 93 GLU C C 1
ATOM 2149 O O . GLU C 1 78 ? 66.390 5.761 59.570 1.00 30.99 93 GLU C O 1
ATOM 2155 N N . VAL C 1 79 ? 64.366 6.135 58.659 1.00 31.31 94 VAL C N 1
ATOM 2156 C CA . VAL C 1 79 ? 64.933 6.303 57.322 1.00 35.04 94 VAL C CA 1
ATOM 2157 C C . VAL C 1 79 ? 65.760 7.590 57.280 1.00 30.68 94 VAL C C 1
ATOM 2158 O O . VAL C 1 79 ? 66.849 7.625 56.706 1.00 28.65 94 VAL C O 1
ATOM 2162 N N . ARG C 1 80 ? 65.256 8.635 57.928 1.00 28.92 95 ARG C N 1
ATOM 2163 C CA . ARG C 1 80 ? 66.001 9.886 58.031 1.00 33.65 95 ARG C CA 1
ATOM 2164 C C . ARG C 1 80 ? 67.372 9.672 58.658 1.00 28.09 95 ARG C C 1
ATOM 2165 O O . ARG C 1 80 ? 68.384 10.180 58.167 1.00 30.40 95 ARG C O 1
ATOM 2173 N N . SER C 1 81 ? 67.396 8.909 59.744 1.00 32.53 96 SER C N 1
ATOM 2174 C CA . SER C 1 81 ? 68.640 8.609 60.445 1.00 31.11 96 SER C CA 1
ATOM 2175 C C . SER C 1 81 ? 69.644 7.896 59.536 1.00 30.72 96 SER C C 1
ATOM 2176 O O . SER C 1 81 ? 70.834 8.246 59.505 1.00 31.23 96 SER C O 1
ATOM 2179 N N . ARG C 1 82 ? 69.165 6.905 58.790 1.00 27.69 97 ARG C N 1
ATOM 2180 C CA . ARG C 1 82 ? 70.024 6.175 57.860 1.00 24.25 97 ARG C CA 1
ATOM 2181 C C . ARG C 1 82 ? 70.584 7.099 56.793 1.00 25.43 97 ARG C C 1
ATOM 2182 O O . ARG C 1 82 ? 71.756 6.989 56.399 1.00 20.45 97 ARG C O 1
ATOM 2190 N N . VAL C 1 83 ? 69.744 8.013 56.318 1.00 22.18 98 VAL C N 1
ATOM 2191 C CA . VAL C 1 83 ? 70.170 8.950 55.288 1.00 23.13 98 VAL C CA 1
ATOM 2192 C C . VAL C 1 83 ? 71.269 9.867 55.825 1.00 23.69 98 VAL C C 1
ATOM 2193 O O . VAL C 1 83 ? 72.266 10.110 55.141 1.00 27.57 98 VAL C O 1
ATOM 2197 N N . GLU C 1 84 ? 71.110 10.347 57.059 1.00 21.12 99 GLU C N 1
ATOM 2198 C CA . GLU C 1 84 ? 72.151 11.177 57.671 1.00 22.63 99 GLU C CA 1
ATOM 2199 C C . GLU C 1 84 ? 73.449 10.391 57.864 1.00 23.71 99 GLU C C 1
ATOM 2200 O O . GLU C 1 84 ? 74.541 10.919 57.624 1.00 26.68 99 GLU C O 1
ATOM 2206 N N . LYS C 1 85 ? 73.338 9.130 58.275 1.00 24.64 100 LYS C N 1
ATOM 2207 C CA . LYS C 1 85 ? 74.529 8.297 58.449 1.00 26.05 100 LYS C CA 1
ATOM 2208 C C . LYS C 1 85 ? 75.259 8.099 57.120 1.00 25.05 100 LYS C C 1
ATOM 2209 O O . LYS C 1 85 ? 76.494 8.060 57.071 1.00 26.08 100 LYS C O 1
ATOM 2215 N N . GLN C 1 86 ? 74.504 7.987 56.033 1.00 22.94 101 GLN C N 1
ATOM 2216 C CA . GLN C 1 86 ? 75.124 7.828 54.726 1.00 24.59 101 GLN C CA 1
ATOM 2217 C C . GLN C 1 86 ? 75.751 9.136 54.261 1.00 25.31 101 GLN C C 1
ATOM 2218 O O . GLN C 1 86 ? 76.805 9.130 53.631 1.00 23.98 101 GLN C O 1
ATOM 2224 N N . ASN C 1 87 ? 75.118 10.248 54.607 1.00 23.16 102 ASN C N 1
ATOM 2225 C CA . ASN C 1 87 ? 75.653 11.582 54.327 1.00 26.24 102 ASN C CA 1
ATOM 2226 C C . ASN C 1 87 ? 77.076 11.701 54.866 1.00 27.03 102 ASN C C 1
ATOM 2227 O O . ASN C 1 87 ? 77.984 12.140 54.158 1.00 24.90 102 ASN C O 1
ATOM 2232 N N . VAL C 1 88 ? 77.262 11.276 56.113 1.00 23.98 103 VAL C N 1
ATOM 2233 C CA . VAL C 1 88 ? 78.573 11.324 56.762 1.00 23.41 103 VAL C CA 1
ATOM 2234 C C . VAL 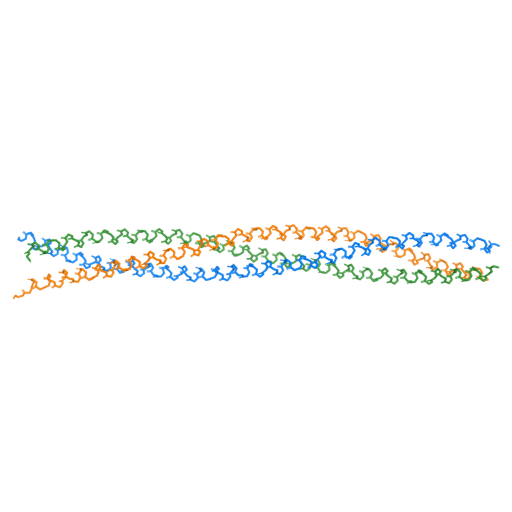C 1 88 ? 79.585 10.452 56.020 1.00 24.61 103 VAL C C 1
ATOM 2235 O O . VAL C 1 88 ? 80.740 10.845 55.811 1.00 24.20 103 VAL C O 1
ATOM 2239 N N . ARG C 1 89 ? 79.156 9.259 55.626 1.00 19.37 104 ARG C N 1
ATOM 2240 C CA . ARG C 1 89 ? 80.046 8.346 54.912 1.00 19.79 104 ARG C CA 1
ATOM 2241 C C . ARG C 1 89 ? 80.418 8.882 53.539 1.00 20.89 104 ARG C C 1
ATOM 2242 O O . ARG C 1 89 ? 81.575 8.765 53.111 1.00 21.16 104 ARG C O 1
ATOM 2250 N N . VAL C 1 90 ? 79.452 9.502 52.870 1.00 19.73 105 VAL C N 1
ATOM 2251 C CA . VAL C 1 90 ? 79.710 10.108 51.574 1.00 24.04 105 VAL C CA 1
ATOM 2252 C C . VAL C 1 90 ? 80.675 11.284 51.723 1.00 23.07 105 VAL C C 1
ATOM 2253 O O . VAL C 1 90 ? 81.586 11.437 50.908 1.00 23.44 105 VAL C O 1
ATOM 2257 N N . LYS C 1 91 ? 80.515 12.086 52.775 1.00 20.62 106 LYS C N 1
ATOM 2258 C CA . LYS C 1 91 ? 81.411 13.226 52.974 1.00 23.28 106 LYS C CA 1
ATOM 2259 C C . LYS C 1 91 ? 82.854 12.760 53.189 1.00 27.68 106 LYS C C 1
ATOM 2260 O O . LYS C 1 91 ? 83.793 13.381 52.684 1.00 26.56 106 LYS C O 1
ATOM 2266 N N . LYS C 1 92 ? 83.035 11.657 53.914 1.00 22.88 107 LYS C N 1
ATOM 2267 C CA . LYS C 1 92 ? 84.384 11.134 54.136 1.00 27.52 107 LYS C CA 1
ATOM 2268 C C . LYS C 1 92 ? 85.029 10.700 52.822 1.00 27.44 107 LYS C C 1
ATOM 2269 O O . LYS C 1 92 ? 86.213 10.959 52.563 1.00 30.46 107 LYS C O 1
ATOM 2275 N N . VAL C 1 93 ? 84.240 10.031 51.995 1.00 23.00 108 VAL C N 1
ATOM 2276 C CA . VAL C 1 93 ? 84.705 9.583 50.698 1.00 25.43 108 VAL C CA 1
ATOM 2277 C C . VAL C 1 93 ? 85.043 10.758 49.765 1.00 22.80 108 VAL C C 1
ATOM 2278 O O . VAL C 1 93 ? 86.061 10.727 49.059 1.00 24.94 108 VAL C O 1
ATOM 2282 N N . GLU C 1 94 ? 84.196 11.786 49.775 1.00 21.57 109 GLU C N 1
ATOM 2283 C CA . GLU C 1 94 ? 84.433 13.007 49.009 1.00 20.98 109 GLU C CA 1
ATOM 2284 C C . GLU C 1 94 ? 85.734 13.679 49.432 1.00 27.06 109 GLU C C 1
ATOM 2285 O O . GLU C 1 94 ? 86.548 14.059 48.587 1.00 31.54 109 GLU C O 1
ATOM 2291 N N . THR C 1 95 ? 85.910 13.826 50.743 1.00 27.33 110 THR C N 1
ATOM 2292 C CA . THR C 1 95 ? 87.089 14.466 51.316 1.00 30.74 110 THR C CA 1
ATOM 2293 C C . THR C 1 95 ? 88.356 13.692 50.963 1.00 36.84 110 THR C C 1
ATOM 2294 O O . THR C 1 95 ? 89.382 14.279 50.614 1.00 33.32 110 THR C O 1
ATOM 2298 N N . THR C 1 96 ? 88.275 12.368 51.048 1.00 37.00 111 THR C N 1
ATOM 2299 C CA . THR C 1 96 ? 89.424 11.515 50.759 1.00 36.34 111 THR C CA 1
ATOM 2300 C C . THR C 1 96 ? 89.816 11.574 49.285 1.00 36.36 111 THR C C 1
ATOM 2301 O O . THR C 1 96 ? 91.004 11.612 48.947 1.00 38.36 111 THR C O 1
ATOM 2305 N N . GLN C 1 97 ? 88.818 11.576 48.408 1.00 28.44 112 GLN C N 1
ATOM 2306 C CA . GLN C 1 97 ? 89.074 11.658 46.977 1.00 31.34 112 GLN C CA 1
ATOM 2307 C C . GLN C 1 97 ? 89.690 13.005 46.586 1.00 31.75 112 GLN C C 1
ATOM 2308 O O . GLN C 1 97 ? 90.643 13.058 45.803 1.00 39.74 112 GLN C O 1
ATOM 2314 N N . ASP C 1 98 ? 89.144 14.088 47.135 1.00 32.86 113 ASP C N 1
ATOM 2315 C CA . ASP C 1 98 ? 89.712 15.420 46.942 1.00 40.40 113 ASP C CA 1
ATOM 2316 C C . ASP C 1 98 ? 91.173 15.443 47.380 1.00 44.81 113 ASP C C 1
ATOM 2317 O O . ASP C 1 98 ? 91.981 16.205 46.840 1.00 47.98 113 ASP C O 1
ATOM 2322 N N . GLU C 1 99 ? 91.506 14.598 48.357 1.00 45.65 114 GLU C N 1
ATOM 2323 C CA . GLU C 1 99 ? 92.864 14.533 48.900 1.00 60.20 114 GLU C CA 1
ATOM 2324 C C . GLU C 1 99 ? 93.772 13.558 48.143 1.00 64.49 114 GLU C C 1
ATOM 2325 O O . GLU C 1 99 ? 94.939 13.868 47.894 1.00 69.97 114 GLU C O 1
ATOM 2331 N N . LEU C 1 100 ? 93.241 12.389 47.778 1.00 65.64 115 LEU C N 1
ATOM 2332 C CA . LEU C 1 100 ? 93.958 11.431 46.928 1.00 64.31 115 LEU C CA 1
ATOM 2333 C C . LEU C 1 100 ? 94.477 12.106 45.657 1.00 70.49 115 LEU C C 1
ATOM 2334 O O . LEU C 1 100 ? 95.410 11.598 45.026 1.00 71.88 115 LEU C O 1
ATOM 2339 N N . LEU C 1 101 ? 93.824 13.227 45.318 1.00 71.56 116 LEU C N 1
ATOM 2340 C CA . LEU C 1 101 ? 94.136 14.208 44.257 1.00 71.20 116 LEU C CA 1
ATOM 2341 C C . LEU C 1 101 ? 92.923 14.413 43.346 1.00 69.72 116 LEU C C 1
ATOM 2342 O O . LEU C 1 101 ? 92.570 15.539 43.001 1.00 72.78 116 LEU C O 1
#

InterPro domains:
  IPR026752 Cavin family [PF15237] (19-273)
  IPR026752 Cavin family [PTHR15240] (12-317)